Protein AF-A0A250WS95-F1 (afdb_monomer_lite)

pLDDT: mean 76.08, std 15.97, range [24.97, 94.19]

Foldseek 3Di:
DCCCLCCPFQVFDADADEDPAAPLVVLLCQQVVNVAFWEFDDFDDAPPPDPQDPDDQDDDDPCNVVDDDDSVVSSNNNPQKHWFFFLDKFFKWKKFFQPPPPPPPPLVVLCVDPVNVVLVVVLLVVLLVQLVVLLVVQLVCQPPDPVPPDNQQGQHVPPVRNSVVSSVQLVCLLQVLDGDPRYDRDDPVSVVSSVVSSVVSVVSVVVSVVSSVVSVVVCSRVVRDDAALLSQQAFEEEEEPDPGVVVCCVVPPPRHHNYDYDPDLVVVLVCSVVVVGRIYMDTVLVVVLCVVVVNQVRMDIHPRHGMGGTIMMRGRPDVCRVVSNVSSVCVSCVVPDDDDRDHDDDHGYYYYHPVVPSD

InterPro domains:
  IPR015683 Ionotropic glutamate receptor [PTHR18966] (81-329)

Secondary structure (DSSP, 8-state):
-HIIIIIIIS-----EE---S-HHHHHHHHHHTSS-SEEE-S------SSSS-SSS-PPPPTTGGGS---GGGGGGG-TTEEEPPPSEEEEEEEEEE---S-----HHHHHT-HHHHHHHHHHHHHHHHHHHHHHHHHTTTTTT-TT--STTTSPPSSHHHHHHHHHHHHHHHHHHSS--TTS---SHHHHHHHHHHHHHHHHHHHHHHHHHHHHHHHHHHHTT---STTTTTTSEEEEETTHHHHHHHHHSTT---EEEEESSGGGHHHHHHTTSSSEEEEEHHHHHHHHHTT--TTEEEPPPSEEEEE-EEEETT-TTHHHHHHHHHHHHHHTTS---PPP------EEE-GGGTT-

Structure (mmCIF, N/CA/C/O backbone):
data_AF-A0A250WS95-F1
#
_entry.id   AF-A0A250WS95-F1
#
loop_
_atom_site.group_PDB
_atom_site.id
_atom_site.type_symbol
_atom_site.label_atom_id
_atom_site.label_alt_id
_atom_site.label_comp_id
_atom_site.label_asym_id
_atom_site.label_entity_id
_atom_site.label_seq_id
_atom_site.pdbx_PDB_ins_code
_atom_site.Cartn_x
_atom_site.Cartn_y
_atom_site.Cartn_z
_atom_site.occupancy
_atom_site.B_iso_or_equiv
_atom_site.auth_seq_id
_atom_site.auth_comp_id
_atom_site.auth_asym_id
_atom_site.auth_atom_id
_atom_site.pdbx_PDB_model_num
ATOM 1 N N . MET A 1 1 ? 20.553 11.700 -10.823 1.00 62.59 1 MET A N 1
ATOM 2 C CA . MET A 1 1 ? 21.505 10.588 -10.565 1.00 62.59 1 MET A CA 1
ATOM 3 C C . MET A 1 1 ? 22.742 10.571 -11.478 1.00 62.59 1 MET A C 1
ATOM 5 O O . MET A 1 1 ? 23.852 10.533 -10.966 1.00 62.59 1 MET A O 1
ATOM 9 N N . ILE A 1 2 ? 22.605 10.572 -12.807 1.00 63.50 2 ILE A N 1
ATOM 10 C CA . ILE A 1 2 ? 23.731 10.355 -13.751 1.00 63.50 2 ILE A CA 1
ATOM 11 C C . ILE A 1 2 ? 24.879 11.351 -13.572 1.00 63.50 2 ILE A C 1
ATOM 13 O O . ILE A 1 2 ? 26.047 10.974 -13.610 1.00 63.50 2 ILE A O 1
ATOM 17 N N . SER A 1 3 ? 24.550 12.610 -13.289 1.00 65.81 3 SER A N 1
ATOM 18 C CA . SER A 1 3 ? 25.538 13.643 -12.980 1.00 65.81 3 SER A CA 1
ATOM 19 C C . SER A 1 3 ? 26.359 13.349 -11.722 1.00 65.81 3 SER A C 1
ATOM 21 O O . SER A 1 3 ? 27.534 13.707 -11.664 1.00 65.81 3 SER A O 1
ATOM 23 N N . VAL A 1 4 ? 25.769 12.673 -10.737 1.00 67.56 4 VAL A N 1
ATOM 24 C CA . VAL A 1 4 ? 26.437 12.251 -9.501 1.00 67.56 4 VAL A CA 1
ATOM 25 C C . VAL A 1 4 ? 27.317 11.037 -9.783 1.00 67.56 4 VAL A C 1
ATOM 27 O O . VAL A 1 4 ? 28.517 11.082 -9.522 1.00 67.56 4 VAL A O 1
ATOM 30 N N . LEU A 1 5 ? 26.761 9.988 -10.395 1.00 68.94 5 LEU A N 1
ATOM 31 C CA . LEU A 1 5 ? 27.490 8.746 -10.656 1.00 68.94 5 LEU A CA 1
ATOM 32 C C . LEU A 1 5 ? 28.691 8.973 -11.591 1.00 68.94 5 LEU A C 1
ATOM 34 O O . LEU A 1 5 ? 29.834 8.714 -11.220 1.00 68.94 5 LEU A O 1
ATOM 38 N N . PHE A 1 6 ? 28.455 9.532 -12.779 1.00 70.69 6 PHE A N 1
ATOM 39 C CA . PHE A 1 6 ? 29.508 9.720 -13.777 1.00 70.69 6 PHE A CA 1
ATOM 40 C C . PHE A 1 6 ? 30.357 10.960 -13.502 1.00 70.69 6 PHE A C 1
ATOM 42 O O . PHE A 1 6 ? 31.570 10.931 -13.691 1.00 70.69 6 PHE A O 1
ATOM 49 N N . GLY A 1 7 ? 29.753 12.045 -13.010 1.00 70.38 7 GLY A N 1
ATOM 50 C CA . GLY A 1 7 ? 30.462 13.305 -12.782 1.00 70.38 7 GLY A CA 1
ATOM 51 C C . GLY A 1 7 ? 31.206 13.386 -11.449 1.00 70.38 7 GLY A C 1
ATOM 52 O O . GLY A 1 7 ? 32.323 13.901 -11.414 1.00 70.38 7 GLY A O 1
ATOM 53 N N . GLN A 1 8 ? 30.619 12.900 -10.351 1.00 70.12 8 GLN A N 1
ATOM 54 C CA . GLN A 1 8 ? 31.183 13.073 -9.005 1.00 70.12 8 GLN A CA 1
ATOM 55 C C . GLN A 1 8 ? 31.946 11.838 -8.518 1.00 70.12 8 GLN A C 1
ATOM 57 O O . GLN A 1 8 ? 33.048 11.995 -7.986 1.00 70.12 8 GLN A O 1
ATOM 62 N N . ILE A 1 9 ? 31.390 10.637 -8.719 1.00 70.19 9 ILE A N 1
ATOM 63 C CA . ILE A 1 9 ? 31.978 9.377 -8.235 1.00 70.19 9 ILE A CA 1
ATOM 64 C C . ILE A 1 9 ? 33.054 8.893 -9.206 1.00 70.19 9 ILE A C 1
ATOM 66 O O . ILE A 1 9 ? 34.233 8.857 -8.857 1.00 70.19 9 ILE A O 1
ATOM 70 N N . LEU A 1 10 ? 32.664 8.600 -10.446 1.00 73.12 10 LEU A N 1
ATOM 71 C CA . LEU A 1 10 ? 33.574 8.082 -11.469 1.00 73.12 10 LEU A CA 1
ATOM 72 C C . LEU A 1 10 ? 34.468 9.184 -12.063 1.00 73.12 10 LEU A C 1
ATOM 74 O O . LEU A 1 10 ? 35.604 8.927 -12.456 1.00 73.12 10 LEU A O 1
ATOM 78 N N . LYS A 1 11 ? 33.990 10.438 -12.089 1.00 77.44 11 LYS A N 1
ATOM 79 C CA . LYS A 1 11 ? 34.658 11.589 -12.738 1.00 77.44 11 LYS A CA 1
ATOM 80 C C . LYS A 1 11 ? 35.004 11.320 -14.205 1.00 77.44 11 LYS A C 1
ATOM 82 O O . LYS A 1 11 ? 36.023 11.785 -14.722 1.00 77.44 11 LYS A O 1
ATOM 87 N N . TRP A 1 12 ? 34.157 10.551 -14.870 1.00 77.75 12 TRP A N 1
ATOM 88 C CA . TRP A 1 12 ? 34.274 10.232 -16.280 1.00 77.75 12 TRP A CA 1
ATOM 89 C C . TRP A 1 12 ? 33.630 11.363 -17.076 1.00 77.75 12 TRP A C 1
ATOM 91 O O . TRP A 1 12 ? 32.512 11.763 -16.759 1.00 77.75 12 TRP A O 1
ATOM 101 N N . PRO A 1 13 ? 34.292 11.938 -18.089 1.00 75.69 13 PRO A N 1
ATOM 102 C CA . PRO A 1 13 ? 33.607 12.852 -18.993 1.00 75.69 13 PRO A CA 1
ATOM 103 C C . PRO A 1 13 ? 32.569 12.059 -19.798 1.00 75.69 13 PRO A C 1
ATOM 105 O O . PRO A 1 13 ? 32.908 11.093 -20.483 1.00 75.69 13 PRO A O 1
ATOM 108 N N . TYR A 1 14 ? 31.313 12.486 -19.700 1.00 75.12 14 TYR A N 1
ATOM 109 C CA . TYR A 1 14 ? 30.165 11.859 -20.344 1.00 75.12 14 TYR A CA 1
ATOM 110 C C . TYR A 1 14 ? 29.418 12.881 -21.201 1.00 75.12 14 TYR A C 1
ATOM 112 O O . TYR A 1 14 ? 29.449 14.081 -20.931 1.00 75.12 14 TYR A O 1
ATOM 120 N N . ASN A 1 15 ? 28.744 12.400 -22.243 1.00 76.88 15 ASN A N 1
ATOM 121 C CA . ASN A 1 15 ? 27.816 13.197 -23.034 1.00 76.88 15 ASN A CA 1
ATOM 122 C C . ASN A 1 15 ? 26.457 12.510 -23.025 1.00 76.88 15 ASN A C 1
ATOM 124 O O . ASN A 1 15 ? 26.409 11.316 -23.310 1.00 76.88 15 ASN A O 1
ATOM 128 N N . VAL A 1 16 ? 25.408 13.273 -22.719 1.00 71.75 16 VAL A N 1
ATOM 129 C CA . VAL A 1 16 ? 24.021 12.808 -22.701 1.00 71.75 16 VAL A CA 1
ATOM 130 C C . VAL A 1 16 ? 23.402 13.044 -24.062 1.00 71.75 16 VAL A C 1
ATOM 132 O O . VAL A 1 16 ? 23.324 14.182 -24.521 1.00 71.75 16 VAL A O 1
ATOM 135 N N . THR A 1 17 ? 22.930 11.971 -24.687 1.00 69.38 17 THR A N 1
ATOM 136 C CA . THR A 1 17 ? 22.055 12.082 -25.855 1.00 69.38 17 THR A CA 1
ATOM 137 C C . THR A 1 17 ? 20.675 11.546 -25.509 1.00 69.38 17 THR A C 1
ATOM 139 O O . THR A 1 17 ? 20.532 10.710 -24.618 1.00 69.38 17 THR A O 1
ATOM 142 N N . TRP A 1 18 ? 19.668 12.102 -26.174 1.00 67.88 18 TRP A N 1
ATOM 143 C CA . TRP A 1 18 ? 18.276 11.692 -26.062 1.00 67.88 18 TRP A CA 1
ATOM 144 C C . TRP A 1 18 ? 17.907 11.059 -27.392 1.00 67.88 18 TRP A C 1
ATOM 146 O O . TRP A 1 18 ? 18.075 11.699 -28.433 1.00 67.88 18 TRP A O 1
ATOM 156 N N . LEU A 1 19 ? 17.461 9.810 -27.360 1.00 67.00 19 LEU A N 1
ATOM 157 C CA . LEU A 1 19 ? 17.004 9.100 -28.546 1.00 67.00 19 LEU A CA 1
ATOM 158 C C . LEU A 1 19 ? 15.498 8.892 -28.422 1.00 67.00 19 LEU A C 1
ATOM 160 O O . LEU A 1 19 ? 15.040 8.293 -27.457 1.00 67.00 19 LEU A O 1
ATOM 164 N N . ASP A 1 20 ? 14.749 9.385 -29.405 1.00 65.94 20 ASP A N 1
ATOM 165 C CA . ASP A 1 20 ? 13.311 9.136 -29.532 1.00 65.94 20 ASP A CA 1
ATOM 166 C C . ASP A 1 20 ? 13.105 7.847 -30.354 1.00 65.94 20 ASP A C 1
ATOM 168 O O . ASP A 1 20 ? 12.578 7.878 -31.465 1.00 65.94 20 ASP A O 1
ATOM 172 N N . VAL A 1 21 ? 13.604 6.719 -29.841 1.00 69.56 21 VAL A N 1
ATOM 173 C CA . VAL A 1 21 ? 13.478 5.386 -30.460 1.00 69.56 21 VAL A CA 1
ATOM 174 C C . VAL A 1 21 ? 12.752 4.429 -29.516 1.00 69.56 21 VAL A C 1
ATOM 176 O O . VAL A 1 21 ? 12.611 4.709 -28.324 1.00 69.56 21 VAL A O 1
ATOM 179 N N . GLY A 1 22 ? 12.263 3.310 -30.049 1.00 66.19 22 GLY A N 1
ATOM 180 C CA . GLY A 1 22 ? 11.619 2.282 -29.237 1.00 66.19 22 GLY A CA 1
ATOM 181 C C . GLY A 1 22 ? 12.584 1.644 -28.228 1.00 66.19 22 GLY A C 1
ATOM 182 O O . GLY A 1 22 ? 13.805 1.715 -28.377 1.00 66.19 22 GLY A O 1
ATOM 183 N N . LEU A 1 23 ? 12.043 1.020 -27.180 1.00 72.44 23 LEU A N 1
ATOM 184 C CA . LEU A 1 23 ? 12.850 0.455 -26.101 1.00 72.44 23 LEU A CA 1
ATOM 185 C C . LEU A 1 23 ? 13.786 -0.663 -26.579 1.00 72.44 23 LEU A C 1
ATOM 187 O O . LEU A 1 23 ? 14.954 -0.734 -26.191 1.00 72.44 23 LEU A O 1
ATOM 191 N N . ASN A 1 24 ? 13.250 -1.577 -27.376 1.00 76.19 24 ASN A N 1
ATOM 192 C CA . ASN A 1 24 ? 13.983 -2.736 -27.853 1.00 76.19 24 ASN A CA 1
ATOM 193 C C . ASN A 1 24 ? 14.987 -2.319 -28.941 1.00 76.19 24 ASN A C 1
ATOM 195 O O . ASN A 1 24 ? 16.106 -2.832 -28.983 1.00 76.19 24 ASN A O 1
ATOM 199 N N . GLU A 1 25 ? 14.635 -1.339 -29.775 1.00 77.06 25 GLU A N 1
ATOM 200 C CA . GLU A 1 25 ? 15.573 -0.705 -30.708 1.00 77.06 25 GLU A CA 1
ATOM 201 C C . GLU A 1 25 ? 16.752 -0.067 -29.960 1.00 77.06 25 GLU A C 1
ATOM 203 O O . GLU A 1 25 ? 17.918 -0.331 -30.268 1.00 77.06 25 GLU A O 1
ATOM 208 N N . TRP A 1 26 ? 16.458 0.708 -28.916 1.00 79.38 26 TRP A N 1
ATOM 209 C CA . TRP A 1 26 ? 17.462 1.341 -28.067 1.00 79.38 26 TRP A CA 1
ATOM 210 C C . TRP A 1 26 ? 18.386 0.323 -27.392 1.00 79.38 26 TRP A C 1
ATOM 212 O O . TRP A 1 26 ? 19.610 0.477 -27.420 1.00 79.38 26 TRP A O 1
ATOM 2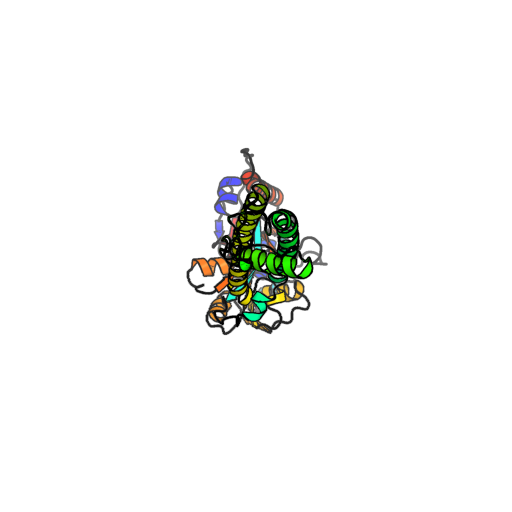22 N N . GLY A 1 27 ? 17.822 -0.752 -26.836 1.00 78.00 27 GLY A N 1
ATOM 223 C CA . GLY A 1 27 ? 18.607 -1.811 -26.208 1.00 78.00 27 GLY A CA 1
ATOM 224 C C . GLY A 1 27 ? 19.559 -2.501 -27.188 1.00 78.00 27 GLY A C 1
ATOM 225 O O . GLY A 1 27 ? 20.723 -2.750 -26.859 1.00 78.00 27 GLY A O 1
ATOM 226 N N . TYR A 1 28 ? 19.121 -2.730 -28.430 1.00 80.69 28 TYR A N 1
ATOM 227 C CA . TYR A 1 28 ? 19.990 -3.265 -29.480 1.00 80.69 28 TYR A CA 1
ATOM 228 C C . TYR A 1 28 ? 21.133 -2.299 -29.835 1.00 80.69 28 TYR A C 1
ATOM 230 O O . TYR A 1 28 ? 22.281 -2.724 -30.005 1.00 80.69 28 TYR A O 1
ATOM 238 N N . MET A 1 29 ? 20.852 -0.995 -29.915 1.00 80.69 29 MET A N 1
ATOM 239 C CA . MET A 1 29 ? 21.880 0.017 -30.173 1.00 80.69 29 MET A CA 1
ATOM 240 C C . MET A 1 29 ? 22.958 0.025 -29.085 1.00 80.69 29 MET A C 1
ATOM 242 O O . MET A 1 29 ? 24.145 0.028 -29.421 1.00 80.69 29 MET A O 1
ATOM 246 N N . ILE A 1 30 ? 22.566 -0.060 -27.808 1.00 80.44 30 ILE A N 1
ATOM 247 C CA . ILE A 1 30 ? 23.499 -0.163 -26.673 1.00 80.44 30 ILE A CA 1
ATOM 248 C C . ILE A 1 30 ? 24.349 -1.419 -26.801 1.00 80.44 30 ILE A C 1
ATOM 250 O O . ILE A 1 30 ? 25.572 -1.331 -26.748 1.00 80.44 30 ILE A O 1
ATOM 254 N N . ARG A 1 31 ? 23.731 -2.578 -27.057 1.00 82.88 31 A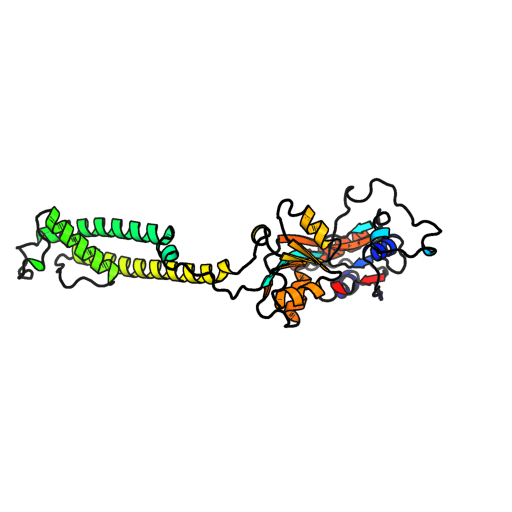RG A N 1
ATOM 255 C CA . ARG A 1 31 ? 24.447 -3.848 -27.251 1.00 82.88 31 ARG A CA 1
ATOM 256 C C . ARG A 1 31 ? 25.560 -3.733 -28.297 1.00 82.88 31 ARG A C 1
ATOM 258 O O . ARG A 1 31 ? 26.639 -4.293 -28.106 1.00 82.88 31 ARG A O 1
ATOM 265 N N . LYS A 1 32 ? 25.303 -3.049 -29.417 1.00 82.00 32 LYS A N 1
ATOM 266 C CA . LYS A 1 32 ? 26.275 -2.878 -30.513 1.00 82.00 32 LYS A CA 1
ATOM 267 C C . LYS A 1 32 ? 27.213 -1.679 -30.320 1.00 82.00 32 LYS A C 1
ATOM 269 O O . LYS A 1 32 ? 28.090 -1.487 -31.160 1.00 82.00 32 LYS A O 1
ATOM 274 N N . GLY A 1 33 ? 27.051 -0.890 -29.255 1.00 75.31 33 GLY A N 1
ATOM 275 C CA . GLY A 1 33 ? 27.809 0.345 -29.031 1.00 75.31 33 GLY A CA 1
ATOM 276 C C . GLY A 1 33 ? 27.524 1.423 -30.083 1.00 75.31 33 GLY A C 1
ATOM 277 O O . GLY A 1 33 ? 28.383 2.249 -30.393 1.00 75.31 33 GLY A O 1
ATOM 278 N N . ILE A 1 34 ? 26.342 1.387 -30.705 1.00 76.38 34 ILE A N 1
ATOM 279 C CA . ILE A 1 34 ? 25.936 2.350 -31.728 1.00 76.38 34 ILE A CA 1
ATOM 280 C C . ILE A 1 34 ? 25.363 3.565 -31.002 1.00 76.38 34 ILE A C 1
ATOM 282 O O . ILE A 1 34 ? 24.326 3.474 -30.355 1.00 76.38 34 ILE A O 1
ATOM 286 N N . ASN A 1 35 ? 26.034 4.712 -31.120 1.00 69.62 35 ASN A N 1
ATOM 287 C CA . ASN A 1 35 ? 25.699 5.995 -30.480 1.00 69.62 35 ASN A CA 1
ATOM 288 C C . ASN A 1 35 ? 25.787 6.033 -28.937 1.00 69.62 35 ASN A C 1
ATOM 290 O O . ASN A 1 35 ? 26.016 7.116 -28.391 1.00 69.62 35 ASN A O 1
ATOM 294 N N . CYS A 1 36 ? 25.639 4.904 -28.237 1.00 72.31 36 CYS A N 1
ATOM 295 C CA . CYS A 1 36 ? 25.539 4.826 -26.776 1.00 72.31 36 CYS A CA 1
ATOM 296 C C . CYS A 1 36 ? 26.384 3.674 -26.213 1.00 72.31 36 CYS A C 1
ATOM 298 O O . CYS A 1 36 ? 26.281 2.558 -26.717 1.00 72.31 36 CYS A O 1
ATOM 300 N N . ASP A 1 37 ? 27.152 3.925 -25.144 1.00 72.88 37 ASP A N 1
ATOM 301 C CA . ASP A 1 37 ? 27.881 2.867 -24.421 1.00 72.88 37 ASP A CA 1
ATOM 302 C C . ASP A 1 37 ? 27.040 2.281 -23.270 1.00 72.88 37 ASP A C 1
ATOM 304 O O . ASP A 1 37 ? 27.107 1.088 -22.990 1.00 72.88 37 ASP A O 1
ATOM 308 N N . VAL A 1 38 ? 26.236 3.127 -22.611 1.00 76.88 38 VAL A N 1
ATOM 309 C CA . VAL A 1 38 ? 25.370 2.770 -21.475 1.00 76.88 38 VAL A CA 1
ATOM 310 C C . VAL A 1 38 ? 24.008 3.435 -21.633 1.00 76.88 38 VAL A C 1
ATOM 312 O O . VAL A 1 38 ? 23.930 4.627 -21.959 1.00 76.88 38 VAL A O 1
ATOM 315 N N . GLY A 1 39 ? 22.952 2.675 -21.353 1.00 73.81 39 GLY A N 1
ATOM 316 C CA . GLY A 1 39 ? 21.580 3.159 -21.288 1.00 73.81 39 GLY A CA 1
ATOM 317 C C . GLY A 1 39 ? 21.064 3.282 -19.863 1.00 73.81 39 GLY A C 1
ATOM 318 O O . GLY A 1 39 ? 21.240 2.373 -19.057 1.00 73.81 39 GLY A O 1
ATOM 319 N N . VAL A 1 40 ? 20.388 4.385 -19.543 1.00 69.75 40 VAL A N 1
ATOM 320 C CA . VAL A 1 40 ? 19.689 4.544 -18.257 1.00 69.75 40 VAL A CA 1
ATOM 321 C C . VAL A 1 40 ? 18.185 4.507 -18.464 1.00 69.75 40 VAL A C 1
ATOM 323 O O . VAL A 1 40 ? 17.655 5.297 -19.244 1.00 69.75 40 VAL A O 1
ATOM 326 N N . GLN A 1 41 ? 17.515 3.608 -17.741 1.00 66.50 41 GLN A N 1
ATOM 327 C CA . GLN A 1 41 ? 16.093 3.338 -17.909 1.00 66.50 41 GLN A CA 1
ATOM 328 C C . GLN A 1 41 ? 15.353 3.239 -16.571 1.00 66.50 41 GLN A C 1
ATOM 330 O O . GLN A 1 41 ? 15.918 2.873 -15.542 1.00 66.50 41 GLN A O 1
ATOM 335 N N . SER A 1 42 ? 14.059 3.553 -16.613 1.00 56.81 42 SER A N 1
ATOM 336 C CA . SER A 1 42 ? 13.128 3.526 -15.486 1.00 56.81 42 SER A CA 1
ATOM 337 C C . SER A 1 42 ? 12.507 2.154 -15.173 1.00 56.81 42 SER A C 1
ATOM 339 O O . SER A 1 42 ? 11.651 2.049 -14.306 1.00 56.81 42 SER A O 1
ATOM 341 N N . PHE A 1 43 ? 12.879 1.081 -15.866 1.00 58.50 43 PHE A N 1
ATOM 342 C CA . PHE A 1 43 ? 12.348 -0.248 -15.571 1.00 58.50 43 PHE A CA 1
ATOM 343 C C . PHE A 1 43 ? 13.335 -1.324 -16.002 1.00 58.50 43 PHE A C 1
ATOM 345 O O . PHE A 1 43 ? 13.862 -1.301 -17.110 1.00 58.50 43 PHE A O 1
ATOM 352 N N . PHE A 1 44 ? 13.597 -2.259 -15.094 1.00 58.16 44 PHE A N 1
ATOM 353 C CA . PHE A 1 44 ? 14.509 -3.374 -15.299 1.00 58.16 44 PHE A CA 1
ATOM 354 C C . PHE A 1 44 ? 13.722 -4.662 -15.507 1.00 58.16 44 PHE A C 1
ATOM 356 O O . PHE A 1 44 ? 12.836 -4.997 -14.715 1.00 58.16 44 PHE A O 1
ATOM 363 N N . ILE A 1 45 ? 14.096 -5.405 -16.539 1.00 52.06 45 ILE A N 1
ATOM 364 C CA . ILE A 1 45 ? 13.909 -6.849 -16.593 1.00 52.06 45 ILE A CA 1
ATOM 365 C C . ILE A 1 45 ? 15.321 -7.397 -16.528 1.00 52.06 45 ILE A C 1
ATOM 367 O O . ILE A 1 45 ? 16.108 -7.098 -17.424 1.00 52.06 45 ILE A O 1
ATOM 371 N N . SER A 1 46 ? 15.650 -8.165 -15.490 1.00 43.19 46 SER A N 1
ATOM 372 C CA . SER A 1 46 ? 16.886 -8.937 -15.531 1.00 43.19 46 SER A CA 1
ATOM 373 C C . SER A 1 46 ? 16.740 -10.013 -16.596 1.00 43.19 46 SER A C 1
ATOM 375 O O . SER A 1 46 ? 15.870 -10.867 -16.444 1.00 43.19 46 SER A O 1
ATOM 377 N N . PRO A 1 47 ? 17.570 -10.045 -17.647 1.00 47.47 47 PRO A N 1
ATOM 378 C CA . PRO A 1 47 ? 17.724 -11.222 -18.482 1.00 47.47 47 PRO A CA 1
ATOM 379 C C . PRO A 1 47 ? 18.828 -12.129 -17.923 1.00 47.47 47 PRO A C 1
ATOM 381 O O . PRO A 1 47 ? 19.351 -12.976 -18.652 1.00 47.47 47 PRO A O 1
ATOM 384 N N . SER A 1 48 ? 19.252 -11.929 -16.667 1.00 38.31 48 SER A N 1
ATOM 385 C CA . SER A 1 48 ? 20.254 -12.784 -16.044 1.00 38.31 48 SER A CA 1
ATOM 386 C C . SER A 1 48 ? 19.653 -14.174 -15.846 1.00 38.31 48 SER A C 1
ATOM 388 O O . SER A 1 48 ? 18.731 -14.340 -15.053 1.00 38.31 48 SER A O 1
ATOM 390 N N . ASP A 1 49 ? 20.217 -15.139 -16.569 1.00 40.84 49 ASP A N 1
ATOM 391 C CA . ASP A 1 49 ? 19.878 -16.564 -16.589 1.00 40.84 49 ASP A CA 1
ATOM 392 C C . ASP A 1 49 ? 18.626 -16.964 -17.385 1.00 40.84 49 ASP A C 1
ATOM 394 O O . ASP A 1 49 ? 17.640 -17.455 -16.852 1.00 40.84 49 ASP A O 1
ATOM 398 N N . SER A 1 50 ? 18.757 -16.928 -18.717 1.00 42.44 50 SER A N 1
ATOM 399 C CA . SER A 1 50 ? 18.016 -17.774 -19.680 1.00 42.44 50 SER A CA 1
ATOM 400 C C . SER A 1 50 ? 16.567 -17.424 -20.059 1.00 42.44 50 SER A C 1
ATOM 402 O O . SER A 1 50 ? 16.009 -18.115 -20.908 1.00 42.44 50 SER A O 1
ATOM 404 N N . ASP A 1 51 ? 15.990 -16.315 -19.587 1.00 47.31 51 ASP A N 1
ATOM 405 C CA . ASP A 1 51 ? 14.577 -16.000 -19.890 1.00 47.31 51 ASP A CA 1
ATOM 406 C C . ASP A 1 51 ? 14.298 -15.416 -21.292 1.00 47.31 51 ASP A C 1
ATOM 408 O O . ASP A 1 51 ? 13.183 -15.546 -21.794 1.00 47.31 51 ASP A O 1
ATOM 412 N N . LEU A 1 52 ? 15.284 -14.811 -21.972 1.00 52.31 52 LEU A N 1
ATOM 413 C CA . LEU A 1 52 ? 15.075 -14.243 -23.322 1.00 52.31 52 LEU A CA 1
ATOM 414 C C . LEU A 1 52 ? 15.838 -14.958 -24.443 1.00 52.31 52 LEU A C 1
ATOM 416 O O . LEU A 1 52 ? 15.416 -14.908 -25.597 1.00 52.31 52 LEU A O 1
ATOM 420 N N . CYS A 1 53 ? 16.958 -15.621 -24.145 1.00 59.75 53 CYS A N 1
ATOM 421 C CA . CYS A 1 53 ? 17.895 -16.036 -25.187 1.00 59.75 53 CYS A CA 1
ATOM 422 C C . CYS A 1 53 ? 18.549 -17.389 -24.904 1.00 59.75 53 CYS A C 1
ATOM 424 O O . CYS A 1 53 ? 19.527 -17.479 -24.166 1.00 59.75 53 CYS A O 1
ATOM 426 N N . ASN A 1 54 ? 18.062 -18.425 -25.591 1.00 57.69 54 ASN A N 1
ATOM 427 C CA . ASN A 1 54 ? 18.690 -19.752 -25.661 1.00 57.69 54 ASN A CA 1
ATOM 428 C C . ASN A 1 54 ? 19.760 -19.861 -26.774 1.00 57.69 54 ASN A C 1
ATOM 430 O O . ASN A 1 54 ? 20.268 -20.949 -27.038 1.00 57.69 54 ASN A O 1
ATOM 434 N N . VAL A 1 55 ? 20.091 -18.755 -27.458 1.00 61.94 55 VAL A N 1
ATOM 435 C CA . VAL A 1 55 ? 20.957 -18.723 -28.652 1.00 61.94 55 VAL A CA 1
ATOM 436 C C . VAL A 1 55 ? 22.117 -17.733 -28.465 1.00 61.94 55 VAL A C 1
ATOM 438 O O . VAL A 1 55 ? 21.983 -16.725 -27.772 1.00 61.94 55 VAL A O 1
ATOM 441 N N . LEU A 1 56 ? 23.264 -18.022 -29.097 1.00 70.75 56 LEU A N 1
ATOM 442 C CA . LEU A 1 56 ? 24.406 -17.104 -29.225 1.00 70.75 56 LEU A CA 1
ATOM 443 C C . LEU A 1 56 ? 23.971 -15.785 -29.890 1.00 70.75 56 LEU A C 1
ATOM 445 O O . LEU A 1 56 ? 23.243 -15.814 -30.876 1.00 70.75 56 LEU A O 1
ATOM 449 N N . CYS A 1 57 ? 24.434 -14.656 -29.342 1.00 74.81 57 CYS A N 1
ATOM 450 C CA . CYS A 1 57 ? 24.014 -13.282 -29.648 1.00 74.81 57 CYS A CA 1
ATOM 451 C C . CYS A 1 57 ? 23.725 -13.035 -31.155 1.00 74.81 57 CYS A C 1
ATOM 453 O O . CYS A 1 57 ? 24.673 -12.834 -31.917 1.00 74.81 57 CYS A O 1
ATOM 455 N N . PRO A 1 58 ? 22.455 -13.018 -31.613 1.00 79.56 58 PRO A N 1
ATOM 456 C CA . PRO A 1 58 ? 22.133 -12.885 -33.033 1.00 79.56 58 PRO A CA 1
ATOM 457 C C . PRO A 1 58 ? 22.312 -11.437 -33.495 1.00 79.56 58 PRO A C 1
ATOM 459 O O . PRO A 1 58 ? 22.037 -10.509 -32.737 1.00 79.56 58 PRO A O 1
ATOM 462 N N . ASP A 1 59 ? 22.787 -11.229 -34.718 1.00 82.44 59 ASP A N 1
ATOM 463 C CA . ASP A 1 59 ? 22.918 -9.901 -35.329 1.00 82.44 59 ASP A CA 1
ATOM 464 C C . ASP A 1 59 ? 21.748 -9.624 -36.282 1.00 82.44 59 ASP A C 1
ATOM 466 O O . ASP A 1 59 ? 21.140 -10.561 -36.803 1.00 82.44 59 ASP A O 1
ATOM 470 N N . LEU A 1 60 ? 21.440 -8.342 -36.515 1.00 83.75 60 LEU A N 1
ATOM 471 C CA . LEU A 1 60 ? 20.410 -7.958 -37.484 1.00 83.75 60 LEU A CA 1
ATOM 472 C C . LEU A 1 60 ? 20.781 -8.435 -38.906 1.00 83.75 60 LEU A C 1
ATOM 474 O O . LEU A 1 60 ? 21.950 -8.327 -39.295 1.00 83.75 60 LEU A O 1
ATOM 478 N N . PRO A 1 61 ? 19.805 -8.916 -39.701 1.00 84.19 61 PRO A N 1
ATOM 479 C CA . PRO A 1 61 ? 19.992 -9.232 -41.116 1.00 84.19 61 PRO A CA 1
ATOM 480 C C . PRO A 1 61 ? 20.576 -8.054 -41.912 1.00 84.19 61 PRO A C 1
ATOM 482 O O . PRO A 1 61 ? 20.288 -6.891 -41.633 1.00 84.19 61 PRO A O 1
ATOM 485 N N . SER A 1 62 ? 21.379 -8.330 -42.945 1.00 81.44 62 SER A N 1
ATOM 486 C CA . SER A 1 62 ? 22.016 -7.277 -43.758 1.00 81.44 62 SER A CA 1
ATOM 487 C C . SER A 1 62 ? 21.027 -6.418 -44.559 1.00 81.44 62 SER A C 1
ATOM 489 O O . SER A 1 62 ? 21.376 -5.329 -45.007 1.00 81.44 62 SER A O 1
ATOM 491 N N . ASP A 1 63 ? 19.805 -6.906 -44.746 1.00 82.00 63 ASP A N 1
ATOM 492 C CA . ASP A 1 63 ? 18.672 -6.260 -45.407 1.00 82.00 63 ASP A CA 1
ATOM 493 C C . ASP A 1 63 ? 17.667 -5.631 -44.426 1.00 82.00 63 ASP A C 1
ATOM 495 O O . ASP A 1 63 ? 16.646 -5.112 -44.863 1.00 82.00 63 ASP A O 1
ATOM 499 N N . TRP A 1 64 ? 17.959 -5.610 -43.120 1.00 81.31 64 TRP A N 1
ATOM 500 C CA . TRP A 1 64 ? 17.064 -5.062 -42.091 1.00 81.31 64 TRP A CA 1
ATOM 501 C C . TRP A 1 64 ? 16.586 -3.641 -42.416 1.00 81.31 64 TRP A C 1
ATOM 503 O O . TRP A 1 64 ? 15.396 -3.356 -42.461 1.00 81.31 64 TRP A O 1
ATOM 513 N N . ASN A 1 65 ? 17.510 -2.753 -42.785 1.00 79.06 65 ASN A N 1
ATOM 514 C CA . ASN A 1 65 ? 17.177 -1.362 -43.111 1.00 79.06 65 ASN A CA 1
ATOM 515 C C . ASN A 1 65 ? 16.414 -1.192 -44.441 1.00 79.06 65 ASN A C 1
ATOM 517 O O . ASN A 1 65 ? 16.058 -0.068 -44.794 1.00 79.06 65 ASN A O 1
ATOM 521 N N . ALA A 1 66 ? 16.191 -2.266 -45.208 1.00 80.56 66 ALA A N 1
ATOM 522 C CA . ALA A 1 66 ? 15.372 -2.228 -46.418 1.00 80.56 66 ALA A CA 1
ATOM 523 C C . ALA A 1 66 ? 13.866 -2.322 -46.112 1.00 80.56 66 ALA A C 1
ATOM 525 O O . ALA A 1 66 ? 13.054 -2.008 -46.984 1.00 80.56 66 ALA A O 1
ATOM 526 N N . SER A 1 67 ? 13.494 -2.723 -44.891 1.00 78.69 67 SER A N 1
ATOM 527 C CA . SER A 1 67 ? 12.109 -2.879 -44.440 1.00 78.69 67 SER A CA 1
ATOM 528 C C . SER A 1 67 ? 11.801 -1.933 -43.276 1.00 78.69 67 SER A C 1
ATOM 530 O O . SER A 1 67 ? 12.681 -1.566 -42.502 1.00 78.69 67 SER A O 1
ATOM 532 N N . ALA A 1 68 ? 10.540 -1.512 -43.147 1.00 78.75 68 ALA A N 1
ATOM 533 C CA . ALA A 1 68 ? 10.098 -0.773 -41.967 1.00 78.75 68 ALA A CA 1
ATOM 534 C C . ALA A 1 68 ? 9.893 -1.755 -40.805 1.00 78.75 68 ALA A C 1
ATOM 536 O O . ALA A 1 68 ? 9.130 -2.710 -40.948 1.00 78.75 68 ALA A O 1
ATOM 537 N N . HIS A 1 69 ? 10.551 -1.496 -39.677 1.00 79.94 69 HIS A N 1
ATOM 538 C CA . HIS A 1 69 ? 10.480 -2.318 -38.471 1.00 79.94 69 HIS A CA 1
ATOM 539 C C . HIS A 1 69 ? 9.795 -1.564 -37.333 1.00 79.94 69 HIS A C 1
ATOM 541 O O . HIS A 1 69 ? 9.930 -0.345 -37.211 1.00 79.94 69 HIS A O 1
ATOM 547 N N . VAL A 1 70 ? 9.056 -2.296 -36.504 1.00 79.31 70 VAL A N 1
ATOM 548 C CA . VAL A 1 70 ? 8.471 -1.796 -35.253 1.00 79.31 70 VAL A CA 1
ATOM 549 C C . VAL A 1 70 ? 9.326 -2.241 -34.071 1.00 79.31 70 VAL A C 1
ATOM 551 O O . VAL A 1 70 ? 10.059 -3.218 -34.162 1.00 79.31 70 VAL A O 1
ATOM 554 N N . ASP A 1 71 ? 9.222 -1.547 -32.937 1.00 71.62 71 ASP A N 1
ATOM 555 C CA . ASP A 1 71 ? 10.077 -1.802 -31.769 1.00 71.62 71 ASP A CA 1
ATOM 556 C C . ASP A 1 71 ? 10.087 -3.280 -31.330 1.00 71.62 71 ASP A C 1
ATOM 558 O O . ASP A 1 71 ? 11.132 -3.850 -31.035 1.00 71.62 71 ASP A O 1
ATOM 562 N N . VAL A 1 72 ? 8.935 -3.952 -31.385 1.00 73.81 72 VAL A N 1
ATOM 563 C CA . VAL A 1 72 ? 8.819 -5.376 -31.026 1.00 73.81 72 VAL A CA 1
ATOM 564 C C . VAL A 1 72 ? 9.668 -6.313 -31.899 1.00 73.81 72 VAL A C 1
ATOM 566 O O . VAL A 1 72 ? 10.019 -7.402 -31.447 1.00 73.81 72 VAL A O 1
ATOM 569 N N . ASP A 1 73 ? 10.057 -5.897 -33.107 1.00 80.19 73 ASP A N 1
ATOM 570 C CA . ASP A 1 73 ? 10.886 -6.701 -34.012 1.00 80.19 73 ASP A CA 1
ATOM 571 C C . ASP A 1 73 ? 12.337 -6.821 -33.513 1.00 80.19 73 ASP A C 1
ATOM 573 O O . ASP A 1 73 ? 13.047 -7.756 -33.887 1.00 80.19 73 ASP A O 1
ATOM 577 N N . TYR A 1 74 ? 12.782 -5.913 -32.637 1.00 77.88 74 TYR A N 1
ATOM 578 C CA . TYR A 1 74 ? 14.131 -5.926 -32.065 1.00 77.88 74 TYR A CA 1
ATOM 579 C C . TYR A 1 74 ? 14.295 -6.922 -30.909 1.00 77.88 74 TYR A C 1
ATOM 581 O O . TYR A 1 74 ? 15.427 -7.277 -30.575 1.00 77.88 74 TYR A O 1
ATOM 589 N N . ILE A 1 75 ? 13.195 -7.421 -30.326 1.00 76.06 75 ILE A N 1
ATOM 590 C CA . ILE A 1 75 ? 13.198 -8.314 -29.151 1.00 76.06 75 ILE A CA 1
ATOM 591 C C . ILE A 1 75 ? 14.153 -9.518 -29.306 1.00 76.06 75 ILE A C 1
ATOM 593 O O . ILE A 1 75 ? 14.960 -9.745 -28.400 1.00 76.06 75 ILE A O 1
ATOM 597 N N . PRO A 1 76 ? 14.162 -10.268 -30.431 1.00 77.12 76 PRO A N 1
ATOM 598 C CA . PRO A 1 76 ? 15.048 -11.426 -30.599 1.00 77.12 76 PRO A CA 1
ATOM 599 C C . PRO A 1 76 ? 16.543 -11.071 -30.623 1.00 77.12 76 PRO A C 1
ATOM 601 O O . PRO A 1 76 ? 17.391 -11.943 -30.440 1.00 77.12 76 PRO A O 1
ATOM 604 N N . TYR A 1 77 ? 16.880 -9.799 -30.852 1.00 80.75 77 TYR A N 1
ATOM 605 C CA . TYR A 1 77 ? 18.248 -9.299 -30.987 1.00 80.75 77 TYR A CA 1
ATOM 606 C C . TYR A 1 77 ? 18.760 -8.605 -29.720 1.00 80.75 77 TYR A C 1
ATOM 608 O O . TYR A 1 77 ? 19.871 -8.075 -29.710 1.00 80.75 77 TYR A O 1
ATOM 616 N N . LEU A 1 78 ? 18.015 -8.646 -28.617 1.00 77.75 78 LEU A N 1
ATOM 617 C CA . LEU A 1 78 ? 18.453 -8.102 -27.327 1.00 77.75 78 LEU A CA 1
ATOM 618 C C . LEU A 1 78 ? 19.374 -9.045 -26.536 1.00 77.75 78 LEU A C 1
ATOM 620 O O . LEU A 1 78 ? 19.861 -8.690 -25.465 1.00 77.75 78 LEU A O 1
ATOM 624 N N . CYS A 1 79 ? 19.653 -10.244 -27.053 1.00 75.69 79 CYS A N 1
ATOM 625 C CA . CYS A 1 79 ? 20.561 -11.182 -26.397 1.00 75.69 79 CYS A CA 1
ATOM 626 C C . CYS A 1 79 ? 21.948 -10.571 -26.172 1.00 75.69 79 CYS A C 1
ATOM 628 O O . CYS A 1 79 ? 22.487 -9.919 -27.062 1.00 75.69 79 CYS A O 1
ATOM 630 N N . CYS A 1 80 ? 22.576 -10.886 -25.035 1.00 78.19 80 CYS A N 1
ATOM 631 C CA . CYS A 1 80 ? 23.919 -10.408 -24.667 1.00 78.19 80 CYS A CA 1
ATOM 632 C C . CYS A 1 80 ? 23.991 -8.925 -24.284 1.00 78.19 80 CYS A C 1
ATOM 634 O O . CYS A 1 80 ? 24.988 -8.247 -24.539 1.00 78.19 80 CYS A O 1
ATOM 636 N N . ILE A 1 81 ? 22.942 -8.469 -23.617 1.00 79.75 81 ILE A N 1
ATOM 637 C CA . ILE A 1 81 ? 22.926 -7.267 -22.794 1.00 79.75 81 ILE A CA 1
ATOM 638 C C . ILE A 1 81 ? 23.128 -7.692 -21.335 1.00 79.75 81 ILE A C 1
ATOM 640 O O . ILE A 1 81 ? 22.667 -8.764 -20.937 1.00 79.75 81 ILE A O 1
ATOM 644 N N . ASP A 1 82 ? 23.834 -6.867 -20.574 1.00 79.44 82 ASP A N 1
ATOM 645 C CA . ASP A 1 82 ? 23.978 -6.970 -19.125 1.00 79.44 82 ASP A CA 1
ATOM 646 C C . ASP A 1 82 ? 23.444 -5.722 -18.438 1.00 79.44 82 ASP A C 1
ATOM 648 O O . ASP A 1 82 ? 23.198 -4.690 -19.074 1.00 79.44 82 ASP A O 1
ATOM 652 N N . PHE A 1 83 ? 23.278 -5.814 -17.126 1.00 80.44 83 PHE A N 1
ATOM 653 C CA . PHE A 1 83 ? 22.735 -4.725 -16.336 1.00 80.44 83 PHE A CA 1
ATOM 654 C C . PHE A 1 83 ? 23.510 -4.505 -15.053 1.00 80.44 83 PHE A C 1
ATOM 656 O O . PHE A 1 83 ? 24.128 -5.409 -14.496 1.00 80.44 83 PHE A O 1
ATOM 663 N N . THR A 1 84 ? 23.470 -3.266 -14.576 1.00 78.81 84 THR A N 1
ATOM 664 C CA . THR A 1 84 ? 24.108 -2.922 -13.310 1.00 78.81 84 THR A CA 1
ATOM 665 C C . THR A 1 84 ? 23.302 -3.428 -12.120 1.00 78.81 84 THR A C 1
ATOM 667 O O . THR A 1 84 ? 22.104 -3.701 -12.231 1.00 78.81 84 THR A O 1
ATOM 670 N N . TYR A 1 85 ? 23.914 -3.401 -10.933 1.00 78.12 85 TYR A N 1
ATOM 671 C CA . TYR A 1 85 ? 23.149 -3.427 -9.684 1.00 78.12 85 TYR A CA 1
ATOM 672 C C . TYR A 1 85 ? 22.044 -2.357 -9.690 1.00 78.12 85 TYR A C 1
ATOM 674 O O . TYR A 1 85 ? 22.253 -1.258 -10.229 1.00 78.12 85 TYR A O 1
ATOM 682 N N . PRO A 1 86 ? 20.869 -2.657 -9.102 1.00 77.38 86 PRO A N 1
ATOM 683 C CA . PRO A 1 86 ? 19.777 -1.707 -9.059 1.00 77.38 86 PRO A CA 1
ATOM 684 C C . PRO A 1 86 ? 20.159 -0.526 -8.165 1.00 77.38 86 PRO A C 1
ATOM 686 O O . PRO A 1 86 ? 20.466 -0.698 -6.987 1.00 77.38 86 PRO A O 1
ATOM 689 N N . TYR A 1 87 ? 20.135 0.679 -8.725 1.00 74.69 87 TYR A N 1
ATOM 690 C CA . TYR A 1 87 ? 20.465 1.908 -8.003 1.00 74.69 87 TYR A CA 1
ATOM 691 C C . TYR A 1 87 ? 19.240 2.513 -7.309 1.00 74.69 87 TYR A C 1
ATOM 693 O O . TYR A 1 87 ? 19.370 3.242 -6.333 1.00 74.69 87 TYR A O 1
ATOM 701 N N . PHE A 1 88 ? 18.039 2.235 -7.811 1.00 75.44 88 PHE A N 1
ATOM 702 C CA . PHE A 1 88 ? 16.789 2.736 -7.252 1.00 75.44 88 PHE A CA 1
ATOM 703 C C . PHE A 1 88 ? 15.783 1.594 -7.176 1.00 75.44 88 PHE A C 1
ATOM 705 O O . PHE A 1 88 ? 15.737 0.730 -8.049 1.00 75.44 88 PHE A O 1
ATOM 712 N N . THR A 1 89 ? 15.002 1.562 -6.103 1.00 76.50 89 THR A N 1
ATOM 713 C CA . THR A 1 89 ? 13.952 0.562 -5.906 1.00 76.50 89 THR A CA 1
ATOM 714 C C . THR A 1 89 ? 12.609 1.260 -6.030 1.00 76.50 89 THR A C 1
ATOM 716 O O . THR A 1 89 ? 12.161 1.943 -5.113 1.00 76.50 89 THR A O 1
ATOM 719 N N . GLY A 1 90 ? 11.996 1.120 -7.200 1.00 79.56 90 GLY A N 1
ATOM 720 C CA . GLY A 1 90 ? 10.631 1.562 -7.437 1.00 79.56 90 GLY A CA 1
ATOM 721 C C . GLY A 1 90 ? 9.684 0.372 -7.466 1.00 79.56 90 GLY A C 1
ATOM 722 O O . GLY A 1 90 ? 9.927 -0.677 -6.855 1.00 79.56 90 GLY A O 1
ATOM 723 N N . GLY A 1 91 ? 8.595 0.512 -8.209 1.00 84.56 91 GLY A N 1
ATOM 724 C CA . GLY A 1 91 ? 7.749 -0.631 -8.502 1.00 84.56 91 GLY A CA 1
ATOM 725 C C . GLY A 1 91 ? 6.404 -0.278 -9.095 1.00 84.56 91 GLY A C 1
ATOM 726 O O . GLY A 1 91 ? 6.055 0.882 -9.295 1.00 84.56 91 GLY A O 1
ATOM 727 N N . TRP A 1 92 ? 5.636 -1.322 -9.360 1.00 88.25 92 TRP A N 1
ATOM 728 C CA . TRP A 1 92 ? 4.317 -1.222 -9.956 1.00 88.25 92 TRP A CA 1
ATOM 729 C C . TRP A 1 92 ? 3.287 -0.861 -8.908 1.00 88.25 92 TRP A C 1
ATOM 731 O O . TRP A 1 92 ? 3.301 -1.378 -7.789 1.00 88.25 92 TRP A O 1
ATOM 741 N N . SER A 1 93 ? 2.368 0.011 -9.279 1.00 91.62 93 SER A N 1
ATOM 742 C CA . SER A 1 93 ? 1.286 0.459 -8.422 1.00 91.62 93 SER A CA 1
ATOM 743 C C . SER A 1 93 ? 0.012 0.641 -9.230 1.00 91.62 93 SER A C 1
ATOM 745 O O . SER A 1 93 ? 0.006 0.596 -10.462 1.00 91.62 93 SER A O 1
ATOM 747 N N . ILE A 1 94 ? -1.078 0.841 -8.508 1.00 92.12 94 ILE A N 1
ATOM 748 C CA . ILE A 1 94 ? -2.358 1.212 -9.075 1.00 92.12 94 ILE A CA 1
ATOM 749 C C . ILE A 1 94 ? -2.632 2.656 -8.683 1.00 92.12 94 ILE A C 1
ATOM 751 O O . ILE A 1 94 ? -2.609 3.007 -7.503 1.00 92.12 94 ILE A O 1
ATOM 755 N N . MET A 1 95 ? -2.944 3.486 -9.666 1.00 91.44 95 MET A N 1
ATOM 756 C CA . MET A 1 95 ? -3.564 4.778 -9.434 1.00 91.44 95 MET A CA 1
ATOM 757 C C . MET A 1 95 ? -5.070 4.648 -9.630 1.00 91.44 95 MET A C 1
ATOM 759 O O . MET A 1 95 ? -5.533 4.133 -10.643 1.00 91.44 95 MET A O 1
ATOM 763 N N . SER A 1 96 ? -5.851 5.118 -8.671 1.00 90.25 96 SER A N 1
ATOM 764 C CA . SER A 1 96 ? -7.311 5.041 -8.714 1.00 90.25 96 SER A CA 1
ATOM 765 C C . SER A 1 96 ? -7.944 6.338 -8.247 1.00 90.25 96 SER A C 1
ATOM 767 O O . SER A 1 96 ? -7.300 7.164 -7.597 1.00 90.25 96 SER A O 1
ATOM 769 N N . GLN A 1 97 ? -9.216 6.536 -8.585 1.00 85.50 97 GLN A N 1
ATOM 770 C CA . GLN A 1 97 ? -9.987 7.596 -7.952 1.00 85.50 97 GLN A CA 1
ATOM 771 C C . GLN A 1 97 ? -10.206 7.258 -6.481 1.00 85.50 97 GLN A C 1
ATOM 773 O O . GLN A 1 97 ? -10.569 6.134 -6.134 1.00 85.50 97 GLN A O 1
ATOM 778 N N . VAL A 1 98 ? -10.086 8.263 -5.620 1.00 77.31 98 VAL A N 1
ATOM 779 C CA . VAL A 1 98 ? -10.696 8.192 -4.296 1.00 77.31 98 VAL A CA 1
ATOM 780 C C . VAL A 1 98 ? -12.201 8.299 -4.533 1.00 77.31 98 VAL A C 1
ATOM 782 O O . VAL A 1 98 ? -12.737 9.399 -4.673 1.00 77.31 98 VAL A O 1
ATOM 785 N N . ASN A 1 99 ? -12.862 7.149 -4.689 1.00 64.31 99 ASN A N 1
ATOM 786 C CA . ASN A 1 99 ? -14.313 7.020 -4.768 1.00 64.31 99 ASN A CA 1
ATOM 787 C C . ASN A 1 99 ? -15.000 7.909 -3.716 1.00 64.31 99 ASN A C 1
ATOM 789 O O . ASN A 1 99 ? -15.165 7.553 -2.554 1.00 64.31 99 ASN A O 1
ATOM 793 N N . LYS A 1 100 ? -15.490 9.071 -4.162 1.00 52.06 100 LYS A N 1
ATOM 794 C CA . LYS A 1 100 ? -16.390 9.939 -3.383 1.00 52.06 100 LYS A CA 1
ATOM 795 C C . LYS A 1 100 ? -17.788 9.343 -3.240 1.00 52.06 100 LYS A C 1
ATOM 797 O O . LYS A 1 100 ? -18.612 9.885 -2.504 1.00 52.06 100 LYS A O 1
ATOM 802 N N . ASN A 1 101 ? -18.068 8.257 -3.961 1.00 48.47 101 ASN A N 1
ATOM 803 C CA . ASN A 1 101 ? -19.291 7.497 -3.795 1.00 48.47 101 ASN A CA 1
ATOM 804 C C . ASN A 1 101 ? -19.234 6.834 -2.428 1.00 48.47 101 ASN A C 1
ATOM 806 O O . ASN A 1 101 ? -18.613 5.790 -2.260 1.00 48.47 101 ASN A O 1
ATOM 810 N N . SER A 1 102 ? -19.863 7.517 -1.469 1.00 46.69 102 SER A N 1
ATOM 811 C CA . SER A 1 102 ? -20.171 7.061 -0.124 1.00 46.69 102 SER A CA 1
ATOM 812 C C . SER A 1 102 ? -20.387 5.555 -0.145 1.00 46.69 102 SER A C 1
ATOM 814 O O . SER A 1 102 ? -21.459 5.090 -0.542 1.00 46.69 102 SER A O 1
ATOM 816 N N . ALA A 1 103 ? -19.394 4.791 0.324 1.00 54.44 103 ALA A N 1
ATOM 817 C CA . ALA A 1 103 ? -19.686 3.492 0.900 1.00 54.44 103 ALA A CA 1
ATOM 818 C C . ALA A 1 103 ? -20.893 3.747 1.806 1.00 54.44 103 ALA A C 1
ATOM 820 O O . ALA A 1 103 ? -20.861 4.661 2.634 1.00 54.44 103 ALA A O 1
ATOM 821 N N . THR A 1 104 ? -22.026 3.105 1.523 1.00 59.69 104 THR A N 1
ATOM 822 C CA . THR A 1 104 ? -23.225 3.313 2.331 1.00 59.69 104 THR A CA 1
ATOM 823 C C . THR A 1 104 ? -22.879 2.726 3.683 1.00 59.69 104 THR A C 1
ATOM 825 O O . THR A 1 104 ? -22.910 1.509 3.852 1.00 59.69 104 THR A O 1
ATOM 828 N N . ILE A 1 105 ? -22.413 3.576 4.602 1.00 64.00 105 ILE A N 1
ATOM 829 C CA . ILE A 1 105 ? -21.943 3.136 5.906 1.00 64.00 105 ILE A CA 1
ATOM 830 C C . ILE A 1 105 ? -23.158 2.529 6.578 1.00 64.00 105 ILE A C 1
ATOM 832 O O . ILE A 1 105 ? -24.105 3.223 6.949 1.00 64.00 105 ILE A O 1
ATOM 836 N N . ASN A 1 106 ? -23.149 1.208 6.700 1.00 71.75 106 ASN A N 1
ATOM 837 C CA . ASN A 1 106 ? -24.168 0.525 7.454 1.00 71.75 106 ASN A CA 1
ATOM 838 C C . ASN A 1 106 ? -23.874 0.776 8.933 1.00 71.75 106 ASN A C 1
ATOM 840 O O . ASN A 1 106 ? -23.149 0.016 9.575 1.00 71.75 106 ASN A O 1
ATOM 844 N N . TYR A 1 107 ? -24.425 1.868 9.466 1.00 75.75 107 TYR A N 1
ATOM 845 C CA . TYR A 1 107 ? -24.260 2.252 10.866 1.00 75.75 107 TYR A CA 1
ATOM 846 C C . TYR A 1 107 ? -24.630 1.111 11.818 1.00 75.75 107 TYR A C 1
ATOM 848 O O . TYR A 1 107 ? -24.009 0.980 12.866 1.00 75.75 107 TYR A O 1
ATOM 856 N N . VAL A 1 108 ? -25.572 0.238 11.436 1.00 78.19 108 VAL A N 1
ATOM 857 C CA . VAL A 1 108 ? -25.944 -0.941 12.229 1.00 78.19 108 VAL A CA 1
ATOM 858 C C . VAL A 1 108 ? -24.766 -1.910 12.331 1.00 78.19 108 VAL A C 1
ATOM 860 O O . VAL A 1 108 ? -24.432 -2.351 13.424 1.00 78.19 108 VAL A O 1
ATOM 863 N N . GLN A 1 109 ? -24.079 -2.193 11.224 1.00 76.00 109 GLN A N 1
ATOM 864 C CA . GLN A 1 109 ? -22.950 -3.127 11.202 1.00 76.00 109 GLN A CA 1
ATOM 865 C C . GLN A 1 109 ? -21.746 -2.628 12.019 1.00 76.00 109 GLN A C 1
ATOM 867 O O . GLN A 1 109 ? -21.054 -3.440 12.625 1.00 76.00 109 GLN A O 1
ATOM 872 N N . VAL A 1 110 ? -21.545 -1.307 12.109 1.00 75.56 110 VAL A N 1
ATOM 873 C CA . VAL A 1 110 ? -20.490 -0.698 12.944 1.00 75.56 110 VAL A CA 1
ATOM 874 C C . VAL A 1 110 ? -20.698 -1.008 14.433 1.00 75.56 110 VAL A C 1
ATOM 876 O O . VAL A 1 110 ? -19.736 -1.298 15.140 1.00 75.56 110 VAL A O 1
ATOM 879 N N . PHE A 1 111 ? -21.945 -1.017 14.915 1.00 76.56 111 PHE A N 1
ATOM 880 C CA . PHE A 1 111 ? -22.247 -1.387 16.306 1.00 76.56 111 PHE A CA 1
ATOM 881 C C . PHE A 1 111 ? -22.085 -2.888 16.587 1.00 76.56 111 PHE A C 1
ATOM 883 O O . PHE A 1 111 ? -21.827 -3.265 17.729 1.00 76.56 111 PHE A O 1
ATOM 890 N N . PHE A 1 112 ? -22.211 -3.742 15.567 1.00 79.62 112 PHE A N 1
ATOM 891 C CA . PHE A 1 112 ? -22.089 -5.200 15.690 1.00 79.62 112 PHE A CA 1
ATOM 892 C C . PHE A 1 112 ? -20.697 -5.742 15.328 1.00 79.62 112 PHE A C 1
ATOM 894 O O . PHE A 1 112 ? -20.536 -6.949 15.147 1.00 79.62 112 PHE A O 1
ATOM 901 N N . GLN A 1 113 ? -19.673 -4.887 15.249 1.00 79.69 113 GLN A N 1
ATOM 902 C CA . GLN A 1 113 ? -18.292 -5.342 15.090 1.00 79.69 113 GLN A CA 1
ATOM 903 C C . GLN A 1 113 ? -17.836 -6.152 16.316 1.00 79.69 113 GLN A C 1
ATOM 905 O O . GLN A 1 113 ? -18.180 -5.826 17.456 1.00 79.69 113 GLN A O 1
ATOM 910 N N . SER A 1 114 ? -17.022 -7.189 16.087 1.00 84.44 114 SER A N 1
ATOM 911 C CA . SER A 1 114 ? -16.495 -8.086 17.127 1.00 84.44 114 SER A CA 1
ATOM 912 C C . SER A 1 114 ? -15.890 -7.339 18.312 1.00 84.44 114 SER A C 1
ATOM 914 O O . SER A 1 114 ? -16.127 -7.707 19.460 1.00 84.44 114 SER A O 1
ATOM 916 N N . ASP A 1 115 ? -15.155 -6.264 18.051 1.00 84.00 115 ASP A N 1
ATOM 917 C CA . ASP A 1 115 ? -14.404 -5.532 19.074 1.00 84.00 115 ASP A CA 1
ATOM 918 C C . ASP A 1 115 ? -15.336 -4.716 19.979 1.00 84.00 115 ASP A C 1
ATOM 920 O O . ASP A 1 115 ? -15.161 -4.658 21.198 1.00 84.00 115 ASP A O 1
ATOM 924 N N . VAL A 1 116 ? -16.398 -4.146 19.401 1.00 84.19 116 VAL A N 1
ATOM 925 C CA . VAL A 1 116 ? -17.438 -3.429 20.150 1.00 84.19 116 VAL A CA 1
ATOM 926 C C . VAL A 1 116 ? -18.242 -4.417 20.995 1.00 84.19 116 VAL A C 1
ATOM 928 O O . VAL A 1 116 ? -18.419 -4.208 22.196 1.00 84.19 116 VAL A O 1
ATOM 931 N N . VAL A 1 117 ? -18.672 -5.536 20.403 1.00 87.50 117 VAL A N 1
ATOM 932 C CA . VAL A 1 117 ? -19.464 -6.568 21.092 1.00 87.50 117 VAL A CA 1
ATOM 933 C C . VAL A 1 117 ? -18.675 -7.211 22.235 1.00 87.50 117 VAL A C 1
ATOM 935 O O . VAL A 1 117 ? -19.213 -7.383 23.328 1.00 87.50 117 VAL A O 1
ATOM 938 N N . THR A 1 118 ? -17.396 -7.531 22.024 1.00 88.50 118 THR A N 1
ATOM 939 C CA . THR A 1 118 ? -16.527 -8.095 23.071 1.00 88.50 118 THR A CA 1
ATOM 940 C C . THR A 1 118 ? -16.308 -7.109 24.214 1.00 88.50 118 THR A C 1
ATOM 942 O O . THR A 1 118 ? -16.434 -7.494 25.376 1.00 88.50 118 THR A O 1
ATOM 945 N N . THR A 1 119 ? -16.083 -5.827 23.917 1.00 86.19 119 THR A N 1
ATOM 946 C CA . THR A 1 119 ? -15.941 -4.777 24.938 1.00 86.19 119 THR A CA 1
ATOM 947 C C . THR A 1 119 ? -17.217 -4.610 25.770 1.00 86.19 119 THR A C 1
ATOM 949 O O . THR A 1 119 ? -17.156 -4.518 27.001 1.00 86.19 119 THR A O 1
ATOM 952 N N . ILE A 1 120 ? -18.392 -4.627 25.129 1.00 88.25 120 ILE A N 1
ATOM 953 C CA . ILE A 1 120 ? -19.690 -4.590 25.820 1.00 88.25 120 ILE A CA 1
ATOM 954 C C . ILE A 1 120 ? -19.868 -5.839 26.692 1.00 88.25 120 ILE A C 1
ATOM 956 O O . ILE A 1 120 ? -20.238 -5.719 27.859 1.00 88.25 120 ILE A O 1
ATOM 960 N N . ALA A 1 121 ? -19.561 -7.029 26.171 1.00 90.88 121 ALA A N 1
ATOM 961 C CA . ALA A 1 121 ? -19.681 -8.280 26.917 1.00 90.88 121 ALA A CA 1
ATOM 962 C C . ALA A 1 121 ? -18.794 -8.293 28.174 1.00 90.88 121 ALA A C 1
ATOM 964 O O . ALA A 1 121 ? -19.271 -8.619 29.261 1.00 90.88 121 ALA A O 1
ATOM 965 N N . VAL A 1 122 ? -17.531 -7.868 28.054 1.00 91.38 122 VAL A N 1
ATOM 966 C CA . VAL A 1 122 ? -16.611 -7.721 29.195 1.00 91.38 122 VAL A CA 1
ATOM 967 C C . VAL A 1 122 ? -17.161 -6.720 30.210 1.00 91.38 122 VAL A C 1
ATOM 969 O O . VAL A 1 122 ? -17.161 -6.999 31.407 1.00 91.38 122 VAL A O 1
ATOM 972 N N . SER A 1 123 ? -17.702 -5.591 29.747 1.00 88.50 123 SER A N 1
ATOM 973 C CA . SER A 1 123 ? -18.297 -4.575 30.623 1.00 88.50 123 SER A CA 1
ATOM 974 C C . SER A 1 123 ? -19.483 -5.127 31.420 1.00 88.50 123 SER A C 1
ATOM 976 O O . SER A 1 123 ? -19.566 -4.901 32.625 1.00 88.50 123 SER A O 1
ATOM 978 N N . VAL A 1 124 ? -20.362 -5.916 30.791 1.00 91.25 124 VAL A N 1
ATOM 979 C CA . VAL A 1 124 ? -21.504 -6.572 31.457 1.00 91.25 124 VAL A CA 1
ATOM 980 C C . VAL A 1 124 ? -21.041 -7.594 32.499 1.00 91.25 124 VAL A C 1
ATOM 982 O O . VAL A 1 124 ? -21.592 -7.641 33.600 1.00 91.25 124 VAL A O 1
ATOM 985 N N . ILE A 1 125 ? -20.011 -8.385 32.190 1.00 93.50 125 ILE A N 1
ATOM 986 C CA . ILE A 1 125 ? -19.424 -9.341 33.139 1.00 93.50 125 ILE A CA 1
ATOM 987 C C . ILE A 1 125 ? -18.854 -8.593 34.352 1.00 93.50 125 ILE A C 1
ATOM 989 O O . ILE A 1 125 ? -19.153 -8.940 35.495 1.00 93.50 125 ILE A O 1
ATOM 993 N N . CYS A 1 126 ? -18.098 -7.521 34.121 1.00 91.75 126 CYS A N 1
ATOM 994 C CA . CYS A 1 126 ? -17.563 -6.680 35.186 1.00 91.75 126 CYS A CA 1
ATOM 995 C C . CYS A 1 126 ? -18.674 -6.025 36.026 1.00 91.75 126 CYS A C 1
ATOM 997 O O . CYS A 1 126 ? -18.559 -5.996 37.251 1.00 91.75 126 CYS A O 1
ATOM 999 N N . CYS A 1 127 ? -19.780 -5.576 35.412 1.00 91.00 127 CYS A N 1
ATOM 1000 C CA . CYS A 1 127 ? -20.953 -5.072 36.140 1.00 91.00 127 CYS A CA 1
ATOM 1001 C C . CYS A 1 127 ? -21.491 -6.120 37.112 1.00 91.00 127 CYS A C 1
ATOM 1003 O O . CYS A 1 127 ? -21.779 -5.801 38.263 1.00 91.00 127 CYS A O 1
ATOM 1005 N N . PHE A 1 128 ? -21.601 -7.373 36.666 1.00 92.56 128 PHE A N 1
ATOM 1006 C CA . PHE A 1 128 ? -22.094 -8.466 37.495 1.00 92.56 128 PHE A CA 1
ATOM 1007 C C . PHE A 1 128 ? -21.184 -8.726 38.703 1.00 92.56 128 PHE A C 1
ATOM 1009 O O . PHE A 1 128 ? -21.680 -8.892 39.820 1.00 92.56 128 PHE A O 1
ATOM 1016 N N . PHE A 1 129 ? -19.861 -8.708 38.513 1.00 92.50 129 PHE A N 1
ATOM 1017 C CA . PHE A 1 129 ? -18.896 -8.850 39.608 1.00 92.50 129 PHE A CA 1
ATOM 1018 C C . PHE A 1 129 ? -18.956 -7.684 40.596 1.00 92.50 129 PHE A C 1
ATOM 1020 O O . PHE A 1 129 ? -19.010 -7.900 41.809 1.00 92.50 129 PHE A O 1
ATOM 1027 N N . THR A 1 130 ? -19.004 -6.449 40.100 1.00 89.81 130 THR A N 1
ATOM 1028 C CA . THR A 1 130 ? -19.084 -5.262 40.957 1.00 89.81 130 THR A CA 1
ATOM 1029 C C . THR A 1 130 ? -20.405 -5.205 41.718 1.00 89.81 130 THR A C 1
ATOM 1031 O O . THR A 1 130 ? -20.410 -4.904 42.910 1.00 89.81 130 THR A O 1
ATOM 1034 N N . ALA A 1 131 ? -21.516 -5.576 41.078 1.00 89.75 131 ALA A N 1
ATOM 1035 C CA . ALA A 1 131 ? -22.818 -5.702 41.725 1.00 89.75 131 ALA A CA 1
ATOM 1036 C C . ALA A 1 131 ? -22.772 -6.682 42.906 1.00 89.75 131 ALA A C 1
ATOM 1038 O O . ALA A 1 131 ? -23.272 -6.365 43.986 1.00 89.75 131 ALA A O 1
ATOM 1039 N N . HIS A 1 132 ? -22.122 -7.839 42.733 1.00 90.12 132 HIS A N 1
ATOM 1040 C CA . HIS A 1 132 ? -21.918 -8.809 43.811 1.00 90.12 132 HIS A CA 1
ATOM 1041 C C . HIS A 1 132 ? -21.058 -8.250 44.946 1.00 90.12 132 HIS A C 1
ATOM 1043 O O . HIS A 1 132 ? -21.417 -8.410 46.113 1.00 90.12 132 HIS A O 1
ATOM 1049 N N . LEU A 1 133 ? -19.939 -7.594 44.622 1.00 89.25 133 LEU A N 1
ATOM 1050 C CA . LEU A 1 133 ? -19.025 -7.016 45.610 1.00 89.25 133 LEU A CA 1
ATOM 1051 C C . LEU A 1 133 ? -19.710 -5.937 46.453 1.00 89.25 133 LEU A C 1
ATOM 1053 O O . LEU A 1 133 ? -19.670 -6.003 47.682 1.00 89.25 133 LEU A O 1
ATOM 1057 N N . ILE A 1 134 ? -20.373 -4.978 45.805 1.00 87.38 134 ILE A N 1
ATOM 1058 C CA . ILE A 1 134 ? -21.071 -3.878 46.483 1.00 87.38 134 ILE A CA 1
ATOM 1059 C C . ILE A 1 134 ? -22.206 -4.425 47.346 1.00 87.38 134 ILE A C 1
ATOM 1061 O O . ILE A 1 134 ? -22.314 -4.052 48.514 1.00 87.38 134 ILE A O 1
ATOM 1065 N N . TRP A 1 135 ? -23.001 -5.364 46.822 1.00 88.25 135 TRP A N 1
ATOM 1066 C CA . TRP A 1 135 ? -24.058 -6.008 47.598 1.00 88.25 135 TRP A CA 1
ATOM 1067 C C . TRP A 1 135 ? -23.510 -6.723 48.842 1.00 88.25 135 TRP A C 1
ATOM 1069 O O . TRP A 1 135 ? -24.047 -6.554 49.935 1.00 88.25 135 TRP A O 1
ATOM 1079 N N . LEU A 1 136 ? -22.423 -7.492 48.718 1.00 86.62 136 LEU A N 1
ATOM 1080 C CA . LEU A 1 136 ? -21.855 -8.262 49.832 1.00 86.62 136 LEU A CA 1
ATOM 1081 C C . LEU A 1 136 ? -21.320 -7.349 50.946 1.00 86.62 136 LEU A C 1
ATOM 1083 O O . LEU A 1 136 ? -21.476 -7.671 52.127 1.00 86.62 136 LEU A O 1
ATOM 1087 N N . ILE A 1 137 ? -20.746 -6.203 50.574 1.00 85.62 137 ILE A N 1
ATOM 1088 C CA . ILE A 1 137 ? -20.231 -5.195 51.505 1.00 85.62 137 ILE A CA 1
ATOM 1089 C C . ILE A 1 137 ? -21.388 -4.438 52.187 1.00 85.62 137 ILE A C 1
ATOM 1091 O O . ILE A 1 137 ? -21.458 -4.385 53.420 1.00 85.62 137 ILE A O 1
ATOM 1095 N N . GLU A 1 138 ? -22.326 -3.891 51.411 1.00 84.44 138 GLU A N 1
ATOM 1096 C CA . GLU A 1 138 ? -23.361 -2.972 51.910 1.00 84.44 138 GLU A CA 1
ATOM 1097 C C . GLU A 1 138 ? -24.581 -3.681 52.527 1.00 84.44 138 GLU A C 1
ATOM 1099 O O . GLU A 1 138 ? -25.257 -3.092 53.373 1.00 84.44 138 GLU A O 1
ATOM 1104 N N . ARG A 1 139 ? -24.836 -4.972 52.238 1.00 81.25 139 ARG A N 1
ATOM 1105 C CA . ARG A 1 139 ? -25.946 -5.737 52.867 1.00 81.25 139 ARG A CA 1
ATOM 1106 C C . ARG A 1 139 ? -25.889 -5.738 54.395 1.00 81.25 139 ARG A C 1
ATOM 1108 O O . ARG A 1 139 ? -26.904 -5.921 55.058 1.00 81.25 139 ARG A O 1
ATOM 1115 N N . THR A 1 140 ? -24.694 -5.571 54.964 1.00 76.31 140 THR A N 1
ATOM 1116 C CA . THR A 1 140 ? -24.467 -5.597 56.417 1.00 76.31 140 THR A CA 1
ATOM 1117 C C . THR A 1 140 ? -24.968 -4.340 57.129 1.00 76.31 140 THR A C 1
ATOM 1119 O O . THR A 1 140 ? -25.183 -4.382 58.343 1.00 76.31 140 THR A O 1
ATOM 1122 N N . GLN A 1 141 ? -25.167 -3.248 56.382 1.00 71.25 141 GLN A N 1
ATOM 1123 C CA . GLN A 1 141 ? -25.591 -1.938 56.882 1.00 71.25 141 GLN A CA 1
ATOM 1124 C C . GLN A 1 141 ? -27.104 -1.712 56.763 1.00 71.25 141 GLN A C 1
ATOM 1126 O O . GLN A 1 141 ? -27.635 -0.767 57.355 1.00 71.25 141 GLN A O 1
ATOM 1131 N N . PHE A 1 142 ? -27.810 -2.586 56.037 1.00 68.31 142 PHE A N 1
ATOM 1132 C CA . PHE A 1 142 ? -29.254 -2.495 55.846 1.00 68.31 142 PHE A CA 1
ATOM 1133 C C . PHE A 1 142 ? -29.990 -2.554 57.195 1.00 68.31 142 PHE A C 1
ATOM 1135 O O . PHE A 1 142 ? -29.865 -3.524 57.943 1.00 68.31 142 PHE A O 1
ATOM 1142 N N . GLY A 1 143 ? -30.729 -1.490 57.526 1.00 64.19 143 GLY A N 1
ATOM 1143 C CA . GLY A 1 143 ? -31.465 -1.358 58.789 1.00 64.19 143 GLY A CA 1
ATOM 1144 C C . GLY A 1 143 ? -30.620 -1.030 60.031 1.00 64.19 143 GLY A C 1
ATOM 1145 O O . GLY A 1 143 ? -31.183 -0.936 61.117 1.00 64.19 143 GLY A O 1
ATOM 1146 N N . LYS A 1 144 ? -29.295 -0.848 59.902 1.00 63.00 144 LYS A N 1
ATOM 1147 C CA . LYS A 1 144 ? -28.400 -0.466 61.017 1.00 63.00 144 LYS A CA 1
ATOM 1148 C C . LYS A 1 144 ? -27.944 0.989 60.980 1.00 63.00 144 LYS A C 1
ATOM 1150 O O . LYS A 1 144 ? -27.608 1.543 62.023 1.00 63.00 144 LYS A O 1
ATOM 1155 N N . SER A 1 145 ? -27.896 1.600 59.799 1.00 61.69 145 SER A N 1
ATOM 1156 C CA . SER A 1 145 ? -27.444 2.983 59.650 1.00 61.69 145 SER A CA 1
ATOM 1157 C C . SER A 1 145 ? -28.607 3.967 59.749 1.00 61.69 145 SER A C 1
ATOM 1159 O O . SER A 1 145 ? -29.596 3.830 59.034 1.00 61.69 145 SER A O 1
ATOM 1161 N N . ALA A 1 146 ? -28.448 5.007 60.572 1.00 59.69 146 ALA A N 1
ATOM 1162 C CA . ALA A 1 146 ? -29.395 6.122 60.673 1.00 59.69 146 ALA A CA 1
ATOM 1163 C C . ALA A 1 146 ? -29.500 6.952 59.376 1.00 59.69 146 ALA A C 1
ATOM 1165 O O . ALA A 1 146 ? -30.424 7.744 59.231 1.00 59.69 146 ALA A O 1
ATOM 1166 N N . LEU A 1 147 ? -28.561 6.766 58.438 1.00 60.22 147 LEU A N 1
ATOM 1167 C CA . LEU A 1 147 ? -28.549 7.418 57.125 1.00 60.22 147 LEU A CA 1
ATOM 1168 C C . LEU A 1 147 ? -29.426 6.703 56.079 1.00 60.22 147 LEU A C 1
ATOM 1170 O O . LEU A 1 147 ? -29.556 7.208 54.973 1.00 60.22 147 LEU A O 1
ATOM 1174 N N . LEU A 1 148 ? -30.002 5.538 56.405 1.00 63.97 148 LEU A N 1
ATOM 1175 C CA . LEU A 1 148 ? -30.914 4.779 55.539 1.00 63.97 148 LEU A CA 1
ATOM 1176 C C . LEU A 1 148 ? -32.353 4.933 56.037 1.00 63.97 148 LEU A C 1
ATOM 1178 O O . LEU A 1 148 ? -32.946 4.001 56.579 1.00 63.97 148 LEU A O 1
ATOM 1182 N N . THR A 1 149 ? -32.911 6.132 55.887 1.00 57.50 149 THR A N 1
ATOM 1183 C CA . THR A 1 149 ? -34.278 6.450 56.335 1.00 57.50 149 THR A CA 1
ATOM 1184 C C . THR A 1 149 ? -35.334 5.874 55.388 1.00 57.50 149 THR A C 1
ATOM 1186 O O . THR A 1 149 ? -36.460 5.599 55.800 1.00 57.50 149 THR A O 1
ATOM 1189 N N . ASN A 1 150 ? -34.973 5.665 54.116 1.00 63.03 150 ASN A N 1
ATOM 1190 C CA . ASN A 1 150 ? -35.838 5.101 53.088 1.00 63.03 150 ASN A CA 1
ATOM 1191 C C . ASN A 1 150 ? -35.327 3.708 52.659 1.00 63.03 150 ASN A C 1
ATOM 1193 O O . ASN A 1 150 ? -34.174 3.592 52.239 1.00 63.03 150 ASN A O 1
ATOM 1197 N N . PRO A 1 151 ? -36.162 2.647 52.674 1.00 62.91 151 PRO A N 1
ATOM 1198 C CA . PRO A 1 151 ? -35.761 1.304 52.236 1.00 62.91 151 PRO A CA 1
ATOM 1199 C C . PRO A 1 151 ? -35.205 1.250 50.807 1.00 62.91 151 PRO A C 1
ATOM 1201 O O . PRO A 1 151 ? -34.476 0.321 50.469 1.00 62.91 151 PRO A O 1
ATOM 1204 N N . LYS A 1 152 ? -35.552 2.235 49.966 1.00 66.56 152 LYS A N 1
ATOM 1205 C CA . LYS A 1 152 ? -35.087 2.337 48.578 1.00 66.56 152 LYS A CA 1
ATOM 1206 C C . LYS A 1 152 ? -33.606 2.697 48.452 1.00 66.56 152 LYS A C 1
ATOM 1208 O O . LYS A 1 152 ? -32.990 2.284 47.473 1.00 66.56 152 LYS A O 1
ATOM 1213 N N . GLU A 1 153 ? -33.049 3.407 49.431 1.00 68.44 153 GLU A N 1
ATOM 1214 C CA . GLU A 1 153 ? -31.670 3.919 49.406 1.00 68.44 153 GLU A CA 1
ATOM 1215 C C . GLU A 1 153 ? -30.637 2.837 49.756 1.00 68.44 153 GLU A C 1
ATOM 1217 O O . GLU A 1 153 ? -29.480 2.923 49.349 1.00 68.44 153 GLU A O 1
ATOM 1222 N N . GLY A 1 154 ? -31.064 1.788 50.467 1.00 69.88 154 GLY A N 1
ATOM 1223 C CA . GLY A 1 154 ? -30.220 0.661 50.866 1.00 69.88 154 GLY A CA 1
ATOM 1224 C C . GLY A 1 154 ? -30.257 -0.508 49.882 1.00 69.88 154 GLY A C 1
ATOM 1225 O O . GLY A 1 154 ? -31.151 -0.623 49.043 1.00 69.88 154 GLY A O 1
ATOM 1226 N N . PHE A 1 155 ? -29.289 -1.415 50.006 1.00 77.00 155 PHE A N 1
ATOM 1227 C CA . PHE A 1 155 ? -29.261 -2.675 49.259 1.00 77.00 155 PHE A CA 1
ATOM 1228 C C . PHE A 1 155 ? -30.030 -3.762 50.019 1.00 77.00 155 PHE A C 1
ATOM 1230 O O . PHE A 1 155 ? -29.706 -4.055 51.171 1.00 77.00 155 PHE A O 1
ATOM 1237 N N . ASN A 1 156 ? -31.042 -4.367 49.388 1.00 77.56 156 ASN A N 1
ATOM 1238 C CA . ASN A 1 156 ? -31.883 -5.382 50.031 1.00 77.56 156 ASN A CA 1
ATOM 1239 C C . ASN A 1 156 ? -31.049 -6.611 50.483 1.00 77.56 156 ASN A C 1
ATOM 1241 O O . ASN A 1 156 ? -30.235 -7.128 49.708 1.00 77.56 156 ASN A O 1
ATOM 1245 N N . PRO A 1 157 ? -31.238 -7.120 51.717 1.00 75.06 157 PRO A N 1
ATOM 1246 C CA . PRO A 1 157 ? -30.500 -8.275 52.231 1.00 75.06 157 PRO A CA 1
ATOM 1247 C C . PRO A 1 157 ? -30.853 -9.598 51.535 1.00 75.06 157 PRO A C 1
ATOM 1249 O O . PRO A 1 157 ? -30.055 -10.536 51.575 1.00 75.06 157 PRO A O 1
ATOM 1252 N N . LYS A 1 158 ? -32.024 -9.703 50.889 1.00 82.81 158 LYS A N 1
ATOM 1253 C CA . LYS A 1 158 ? -32.375 -10.872 50.069 1.00 82.81 158 LYS A CA 1
ATOM 1254 C C . LYS A 1 158 ? -31.471 -10.930 48.840 1.00 82.81 158 LYS A C 1
ATOM 1256 O O . LYS A 1 158 ? -31.355 -9.947 48.119 1.00 82.81 158 LYS A O 1
ATOM 1261 N N . TYR A 1 159 ? -30.876 -12.096 48.580 1.00 78.69 159 TYR A N 1
ATOM 1262 C CA . TYR A 1 159 ? -29.858 -12.272 47.536 1.00 78.69 159 TYR A CA 1
ATOM 1263 C C . TYR A 1 159 ? -30.309 -11.797 46.145 1.00 78.69 159 TYR A C 1
ATOM 1265 O O . TYR A 1 159 ? -29.639 -10.966 45.541 1.00 78.69 159 TYR A O 1
ATOM 1273 N N . LEU A 1 160 ? -31.462 -12.272 45.659 1.00 84.31 160 LEU A N 1
ATOM 1274 C CA . LEU A 1 160 ? -31.958 -11.923 44.321 1.00 84.31 160 LEU A CA 1
ATOM 1275 C C . LEU A 1 160 ? -32.326 -10.436 44.195 1.00 84.31 160 LEU A C 1
ATOM 1277 O O . LEU A 1 160 ? -31.978 -9.800 43.202 1.00 84.31 160 LEU A O 1
ATOM 1281 N N . ASP A 1 161 ? -32.987 -9.874 45.210 1.00 83.06 161 ASP A N 1
ATOM 1282 C CA . ASP A 1 161 ? -33.405 -8.468 45.199 1.00 83.06 161 ASP A CA 1
ATOM 1283 C C . ASP A 1 161 ? -32.199 -7.524 45.320 1.00 83.06 161 ASP A C 1
ATOM 1285 O O . ASP A 1 161 ? -32.105 -6.524 44.613 1.00 83.06 161 ASP A O 1
ATOM 1289 N N . GLY A 1 162 ? -31.239 -7.862 46.181 1.00 82.62 162 GLY A N 1
ATOM 1290 C CA . GLY A 1 162 ? -30.031 -7.073 46.379 1.00 82.62 162 GLY A CA 1
ATOM 1291 C C . GLY A 1 162 ? -29.058 -7.150 45.204 1.00 82.62 162 GLY A C 1
ATOM 1292 O O . GLY A 1 162 ? -28.413 -6.153 44.885 1.00 82.62 162 GLY A O 1
ATOM 1293 N N . LEU A 1 163 ? -28.994 -8.289 44.507 1.00 86.69 163 LEU A N 1
ATOM 1294 C CA . LEU A 1 163 ? -28.227 -8.404 43.269 1.00 86.69 163 LEU A CA 1
ATOM 1295 C C . LEU A 1 163 ? -28.855 -7.582 42.138 1.00 86.69 163 LEU A C 1
ATOM 1297 O O . LEU A 1 163 ? -28.129 -6.940 41.384 1.00 86.69 163 LEU A O 1
ATOM 1301 N N . ARG A 1 164 ? -30.189 -7.559 42.028 1.00 86.81 164 ARG A N 1
ATOM 1302 C CA . ARG A 1 164 ? -30.895 -6.695 41.069 1.00 86.81 164 ARG A CA 1
ATOM 1303 C C . ARG A 1 164 ? -30.590 -5.219 41.330 1.00 86.81 164 ARG A C 1
ATOM 1305 O O . ARG A 1 164 ? -30.274 -4.496 40.388 1.00 86.81 164 ARG A O 1
ATOM 1312 N N . ASP A 1 165 ? -30.627 -4.804 42.594 1.00 85.38 165 ASP A N 1
ATOM 1313 C CA . ASP A 1 165 ? -30.254 -3.452 43.017 1.00 85.38 165 ASP A CA 1
ATOM 1314 C C . ASP A 1 165 ? -28.783 -3.139 42.700 1.00 85.38 165 ASP A C 1
ATOM 1316 O O . ASP A 1 165 ? -28.472 -2.069 42.176 1.00 85.38 165 ASP A O 1
ATOM 1320 N N . GLY A 1 166 ? -27.879 -4.085 42.969 1.00 86.69 166 GLY A N 1
ATOM 1321 C CA . GLY A 1 166 ? -26.457 -3.977 42.646 1.00 86.69 166 GLY A CA 1
ATOM 1322 C C . GLY A 1 166 ? -26.197 -3.873 41.144 1.00 86.69 166 GLY A C 1
ATOM 1323 O O . GLY A 1 166 ? -25.382 -3.059 40.721 1.00 86.69 166 GLY A O 1
ATOM 1324 N N . MET A 1 167 ? -26.910 -4.653 40.328 1.00 89.12 167 MET A N 1
ATOM 1325 C CA . MET A 1 167 ? -26.773 -4.639 38.872 1.00 89.12 167 MET A CA 1
ATOM 1326 C C . MET A 1 167 ? -27.310 -3.337 38.276 1.00 89.12 167 MET A C 1
ATOM 1328 O O . MET A 1 167 ? -26.667 -2.764 37.397 1.00 89.12 167 MET A O 1
ATOM 1332 N N . TRP A 1 168 ? -28.443 -2.833 38.779 1.00 87.88 168 TRP A N 1
ATOM 1333 C CA . TRP A 1 168 ? -28.978 -1.518 38.410 1.00 87.88 168 TRP A CA 1
ATOM 1334 C C . TRP A 1 168 ? -27.984 -0.402 38.744 1.00 87.88 168 TRP A C 1
ATOM 1336 O O . TRP A 1 168 ? -27.649 0.416 37.887 1.00 87.88 168 TRP A O 1
ATOM 1346 N N . PHE A 1 169 ? -27.438 -0.424 39.963 1.00 89.00 169 PHE A N 1
ATOM 1347 C CA . PHE A 1 169 ? -26.430 0.531 40.412 1.00 89.00 169 PHE A CA 1
ATOM 1348 C C . PHE A 1 169 ? -25.158 0.486 39.552 1.00 89.00 169 PHE A C 1
ATOM 1350 O O . PHE A 1 169 ? -24.702 1.521 39.060 1.00 89.00 169 PHE A O 1
ATOM 1357 N N . ALA A 1 170 ? -24.593 -0.706 39.342 1.00 89.75 170 ALA A N 1
ATOM 1358 C CA . ALA A 1 170 ? -23.361 -0.884 38.582 1.00 89.75 170 ALA A CA 1
ATOM 1359 C C . ALA A 1 170 ? -23.534 -0.438 37.124 1.00 89.75 170 ALA A C 1
ATOM 1361 O O . ALA A 1 170 ? -22.673 0.283 36.618 1.00 89.75 170 ALA A O 1
ATOM 1362 N N . SER A 1 171 ? -24.667 -0.788 36.499 1.00 89.62 171 SER A N 1
ATOM 1363 C CA . SER A 1 171 ? -25.006 -0.426 35.114 1.00 89.62 171 SER A CA 1
ATOM 1364 C C . SER A 1 171 ? -25.179 1.085 34.931 1.00 89.62 171 SER A C 1
ATOM 1366 O O . SER A 1 171 ? -24.622 1.665 34.003 1.00 89.62 171 SER A O 1
ATOM 1368 N N . ASN A 1 172 ? -25.883 1.763 35.839 1.00 89.12 172 ASN A N 1
ATOM 1369 C CA . ASN A 1 172 ? -26.028 3.218 35.756 1.00 89.12 172 ASN A CA 1
ATOM 1370 C C . ASN A 1 172 ? -24.713 3.953 36.033 1.00 89.12 172 ASN A C 1
ATOM 1372 O O . ASN A 1 172 ? -24.461 4.994 35.430 1.00 89.12 172 ASN A O 1
ATOM 1376 N N . THR A 1 173 ? -23.866 3.408 36.909 1.00 89.50 173 THR A N 1
ATOM 1377 C CA . THR A 1 173 ? -22.567 4.016 37.225 1.00 89.50 173 THR A CA 1
ATOM 1378 C C . THR A 1 173 ? -21.602 3.915 36.044 1.00 89.50 173 THR A C 1
ATOM 1380 O O . THR A 1 173 ? -20.939 4.897 35.720 1.00 89.50 173 THR A O 1
ATOM 1383 N N . ILE A 1 174 ? -21.555 2.767 35.352 1.00 89.38 174 ILE A N 1
ATOM 1384 C CA . ILE A 1 174 ? -20.708 2.605 34.159 1.00 89.38 174 ILE A CA 1
ATOM 1385 C C . ILE A 1 174 ? -21.191 3.470 32.988 1.00 89.38 174 ILE A C 1
ATOM 1387 O O . ILE A 1 174 ? -20.363 4.050 32.296 1.00 89.38 174 ILE A O 1
ATOM 1391 N N . LEU A 1 175 ? -22.510 3.597 32.789 1.00 86.81 175 LEU A N 1
ATOM 1392 C CA . LEU A 1 175 ? -23.083 4.354 31.670 1.00 86.81 175 LEU A CA 1
ATOM 1393 C C . LEU A 1 175 ? -22.992 5.872 31.855 1.00 86.81 175 LEU A C 1
ATOM 1395 O O . LEU A 1 175 ? -22.722 6.580 30.891 1.00 86.81 175 LEU A O 1
ATOM 1399 N N . ASN A 1 176 ? -23.218 6.378 33.071 1.00 86.19 176 ASN A N 1
ATOM 1400 C CA . ASN A 1 176 ? -23.211 7.822 33.331 1.00 86.19 176 ASN A CA 1
ATOM 1401 C C . ASN A 1 176 ? -21.840 8.353 33.778 1.00 86.19 176 ASN A C 1
ATOM 1403 O O . ASN A 1 176 ? -21.634 9.564 33.793 1.00 86.19 176 ASN A O 1
ATOM 1407 N N . GLY A 1 177 ? -20.918 7.478 34.198 1.00 83.06 177 GLY A N 1
ATOM 1408 C CA . GLY A 1 177 ? -19.620 7.882 34.750 1.00 83.06 177 GLY A CA 1
ATOM 1409 C C . GLY A 1 177 ? -19.714 8.602 36.102 1.00 83.06 177 GLY A C 1
ATOM 1410 O O . GLY A 1 177 ? -18.749 9.224 36.538 1.00 83.06 177 GLY A O 1
ATOM 1411 N N . ILE A 1 178 ? -20.868 8.528 36.772 1.00 85.62 178 ILE A N 1
ATOM 1412 C CA . ILE A 1 178 ? -21.124 9.125 38.086 1.00 85.62 178 ILE A CA 1
ATOM 1413 C C . ILE A 1 178 ? -21.819 8.123 39.004 1.00 85.62 178 ILE A C 1
ATOM 1415 O O . ILE A 1 178 ? -22.539 7.233 38.553 1.00 85.62 178 ILE A O 1
ATOM 1419 N N . VAL A 1 179 ? -21.622 8.293 40.310 1.00 84.62 179 VAL A N 1
ATOM 1420 C CA . VAL A 1 179 ? -22.273 7.463 41.328 1.00 84.62 179 VAL A CA 1
ATOM 1421 C C . VAL A 1 179 ? -23.776 7.730 41.329 1.00 84.62 179 VAL A C 1
ATOM 1423 O O . VAL A 1 179 ? -24.214 8.874 41.441 1.00 84.62 179 VAL A O 1
ATOM 1426 N N . CYS A 1 180 ? -24.566 6.661 41.221 1.00 77.38 180 CYS A N 1
ATOM 1427 C CA . CYS A 1 180 ? -26.022 6.743 41.197 1.00 77.38 180 CYS A CA 1
ATOM 1428 C C . CYS A 1 180 ? -26.565 7.327 42.522 1.00 77.38 180 CYS A C 1
ATOM 1430 O O . CYS A 1 180 ? -26.328 6.726 43.571 1.00 77.38 180 CYS A O 1
ATOM 1432 N N . PRO A 1 181 ? -27.333 8.435 42.510 1.00 71.06 181 PRO A N 1
ATOM 1433 C CA . PRO A 1 181 ? -27.804 9.087 43.738 1.00 71.06 181 PRO A CA 1
ATOM 1434 C C . PRO A 1 181 ? -28.908 8.301 44.461 1.00 71.06 181 PRO A C 1
ATOM 1436 O O . PRO A 1 181 ? -29.174 8.549 45.632 1.00 71.06 181 PRO A O 1
ATOM 1439 N N . GLU A 1 182 ? -29.547 7.346 43.779 1.00 74.88 182 GLU A N 1
ATOM 1440 C CA . GLU A 1 182 ? -30.636 6.532 44.334 1.00 74.88 182 GLU A CA 1
ATOM 1441 C C . GLU A 1 182 ? -30.172 5.520 45.392 1.00 74.88 182 GLU A C 1
ATOM 1443 O O . GLU A 1 182 ? -30.994 5.051 46.177 1.00 74.88 182 GLU A O 1
ATOM 1448 N N . LYS A 1 183 ? -28.882 5.157 45.411 1.00 77.75 183 LYS A N 1
ATOM 1449 C CA . LYS A 1 183 ? -28.316 4.185 46.356 1.00 77.75 183 LYS A CA 1
ATOM 1450 C C . LYS A 1 183 ? -27.176 4.820 47.139 1.00 77.75 183 LYS A C 1
ATOM 1452 O O . LYS A 1 183 ? -26.220 5.329 46.557 1.00 77.75 183 LYS A O 1
ATOM 1457 N N . THR A 1 184 ? -27.258 4.764 48.463 1.00 77.94 184 THR A N 1
ATOM 1458 C CA . THR A 1 184 ? -26.240 5.332 49.349 1.00 77.94 184 THR A CA 1
ATOM 1459 C C . THR A 1 184 ? -25.216 4.280 49.755 1.00 77.94 184 THR A C 1
ATOM 1461 O O . THR A 1 184 ? -25.545 3.158 50.132 1.00 77.94 184 THR A O 1
ATOM 1464 N N . ILE A 1 185 ? -23.940 4.663 49.682 1.00 81.88 185 ILE A N 1
ATOM 1465 C CA . ILE A 1 185 ? -22.805 3.803 50.029 1.00 81.88 185 ILE A CA 1
ATOM 1466 C C . ILE A 1 185 ? -22.163 4.326 51.303 1.00 81.88 185 ILE A C 1
ATOM 1468 O O . ILE A 1 185 ? -21.635 5.447 51.364 1.00 81.88 185 ILE A O 1
ATOM 1472 N N . ILE A 1 186 ? -22.232 3.510 52.345 1.00 81.19 186 ILE A N 1
ATOM 1473 C CA . ILE A 1 186 ? -21.926 3.942 53.707 1.00 81.19 186 ILE A CA 1
ATOM 1474 C C . ILE A 1 186 ? -20.539 3.457 54.102 1.00 81.19 186 ILE A C 1
ATOM 1476 O O . ILE A 1 186 ? -19.789 4.195 54.741 1.00 81.19 186 ILE A O 1
ATOM 1480 N N . THR A 1 187 ? -20.173 2.240 53.700 1.00 84.75 187 THR A N 1
ATOM 1481 C CA . THR A 1 187 ? -18.906 1.638 54.108 1.00 84.75 187 THR A CA 1
ATOM 1482 C C . THR A 1 187 ? -17.716 2.275 53.387 1.00 84.75 187 THR A C 1
ATOM 1484 O O . THR A 1 187 ? -17.764 2.595 52.198 1.00 84.75 187 THR A O 1
ATOM 1487 N N . THR A 1 188 ? -16.594 2.422 54.094 1.00 85.75 188 THR A N 1
ATOM 1488 C CA . THR A 1 188 ? -15.348 2.959 53.521 1.00 85.75 188 THR A CA 1
ATOM 1489 C C . THR A 1 188 ? -14.828 2.083 52.379 1.00 85.75 188 THR A C 1
ATOM 1491 O O . THR A 1 188 ? -14.348 2.598 51.371 1.00 85.75 188 THR A O 1
ATOM 1494 N N . LEU A 1 189 ? -14.975 0.757 52.508 1.00 86.12 189 LEU A N 1
ATOM 1495 C CA . LEU A 1 189 ? -14.593 -0.205 51.475 1.00 86.12 189 LEU A CA 1
ATOM 1496 C C . LEU A 1 189 ? -15.521 -0.126 50.253 1.00 86.12 189 LEU A C 1
ATOM 1498 O O . LEU A 1 189 ? -15.034 -0.115 49.126 1.00 86.12 189 LEU A O 1
ATOM 1502 N N . GLY A 1 190 ? -16.836 -0.000 50.461 1.00 85.56 190 GLY A N 1
ATOM 1503 C CA . GLY A 1 190 ? -17.810 0.186 49.385 1.00 85.56 190 GLY A CA 1
ATOM 1504 C C . GLY A 1 190 ? -17.559 1.473 48.602 1.00 85.56 190 GLY A C 1
ATOM 1505 O O . GLY A 1 190 ? -17.613 1.466 47.372 1.00 85.56 190 GLY A O 1
ATOM 1506 N N . ARG A 1 191 ? -17.187 2.561 49.291 1.00 88.56 191 ARG A N 1
ATOM 1507 C CA . ARG A 1 191 ? -16.779 3.821 48.650 1.00 88.56 191 ARG A CA 1
ATOM 1508 C C . ARG A 1 191 ? -15.537 3.644 47.783 1.00 88.56 191 ARG A C 1
ATOM 1510 O O . ARG A 1 191 ? -15.539 4.104 46.650 1.00 88.56 191 ARG A O 1
ATOM 1517 N N . LEU A 1 192 ? -14.511 2.944 48.273 1.00 90.56 192 LEU A N 1
ATOM 1518 C CA . LEU A 1 192 ? -13.292 2.676 47.505 1.00 90.56 192 LEU A CA 1
ATOM 1519 C C . LEU A 1 192 ? -13.594 1.850 46.245 1.00 90.56 192 LEU A C 1
ATOM 1521 O O . LEU A 1 192 ? -13.205 2.251 45.150 1.00 90.56 192 LEU A O 1
ATOM 1525 N N . VAL A 1 193 ? -14.336 0.745 46.381 1.00 90.44 193 VAL A N 1
ATOM 1526 C CA . VAL A 1 193 ? -14.747 -0.105 45.246 1.00 90.44 193 VAL A CA 1
ATOM 1527 C C . VAL A 1 193 ? -15.548 0.700 44.225 1.00 90.44 193 VAL A C 1
ATOM 1529 O O . VAL A 1 193 ? -15.296 0.606 43.027 1.00 90.44 193 VAL A O 1
ATOM 1532 N N . THR A 1 194 ? -16.469 1.541 44.691 1.00 89.75 194 THR A N 1
ATOM 1533 C CA . THR A 1 194 ? -17.305 2.374 43.819 1.00 89.75 194 THR A CA 1
ATOM 1534 C C . THR A 1 194 ? -16.501 3.449 43.103 1.00 89.75 194 THR A C 1
ATOM 1536 O O . THR A 1 194 ? -16.741 3.694 41.923 1.00 89.75 194 THR A O 1
ATOM 1539 N N . SER A 1 195 ? -15.517 4.064 43.760 1.00 90.25 195 SER A N 1
ATOM 1540 C CA . SER A 1 195 ? -14.615 5.021 43.112 1.00 90.25 195 SER A CA 1
ATOM 1541 C C . SER A 1 195 ? -13.820 4.365 41.983 1.00 90.25 195 SER A C 1
ATOM 1543 O O . SER A 1 195 ? -13.772 4.907 40.880 1.00 90.25 195 SER A O 1
ATOM 1545 N N . PHE A 1 196 ? -13.257 3.172 42.214 1.00 91.75 196 PHE A N 1
ATOM 1546 C CA . PHE A 1 196 ? -12.571 2.415 41.160 1.00 91.75 196 PHE A CA 1
ATOM 1547 C C . PHE A 1 196 ? -13.519 1.995 40.037 1.00 91.75 196 PHE A C 1
ATOM 1549 O O . PHE A 1 196 ? -13.158 2.094 38.867 1.00 91.75 196 PHE A O 1
ATOM 1556 N N . TRP A 1 197 ? -14.738 1.577 40.375 1.00 92.44 197 TRP A N 1
ATOM 1557 C CA . TRP A 1 197 ? -15.760 1.229 39.392 1.00 92.44 197 TRP A CA 1
ATOM 1558 C C . TRP A 1 197 ? -16.169 2.420 38.521 1.00 92.44 197 TRP A C 1
ATOM 1560 O O . TRP A 1 197 ? -16.288 2.293 37.306 1.00 92.44 197 TRP A O 1
ATOM 1570 N N . THR A 1 198 ? -16.333 3.592 39.132 1.00 91.62 198 THR A N 1
ATOM 1571 C CA . THR A 1 198 ? -16.678 4.829 38.421 1.00 91.62 198 THR A CA 1
ATOM 1572 C C . THR A 1 198 ? -15.552 5.228 37.468 1.00 91.62 198 THR A C 1
ATOM 1574 O O . THR A 1 198 ? -15.809 5.513 36.301 1.00 91.62 198 THR A O 1
ATOM 1577 N N . LEU A 1 199 ? -14.294 5.163 37.923 1.00 92.50 199 LEU A N 1
ATOM 1578 C CA . LEU A 1 199 ? -13.125 5.401 37.072 1.00 92.50 199 LEU A CA 1
ATOM 1579 C C . LEU A 1 199 ? -13.065 4.409 35.902 1.00 92.50 199 LEU A C 1
ATOM 1581 O O . LEU A 1 199 ? -12.856 4.816 34.762 1.00 92.50 199 LEU A O 1
ATOM 1585 N N . PHE A 1 200 ? -13.290 3.120 36.171 1.00 91.31 200 PHE A N 1
ATOM 1586 C CA . PHE A 1 200 ? -13.362 2.092 35.136 1.00 91.31 200 PHE A CA 1
ATOM 1587 C C . PHE A 1 200 ? -14.459 2.399 34.113 1.00 91.31 200 PHE A C 1
ATOM 1589 O O . PHE A 1 200 ? -14.218 2.270 32.918 1.00 91.31 200 PHE A O 1
ATOM 1596 N N . GLY A 1 201 ? -15.634 2.857 34.550 1.00 90.06 201 GLY A N 1
ATOM 1597 C CA . GLY A 1 201 ? -16.725 3.178 33.635 1.00 90.06 201 GLY A CA 1
ATOM 1598 C C . GLY A 1 201 ? -16.450 4.374 32.728 1.00 90.06 201 GLY A C 1
ATOM 1599 O O . GLY A 1 201 ? -16.740 4.317 31.532 1.00 90.06 201 GLY A O 1
ATOM 1600 N N . ILE A 1 202 ? -15.795 5.414 33.250 1.00 92.00 202 ILE A N 1
ATOM 1601 C CA . ILE A 1 202 ? -15.320 6.544 32.437 1.00 92.00 202 ILE A CA 1
ATOM 1602 C C . ILE A 1 202 ? -14.321 6.057 31.375 1.00 92.00 202 ILE A C 1
ATOM 1604 O O . ILE A 1 202 ? -14.420 6.431 30.208 1.00 92.00 202 ILE A O 1
ATOM 1608 N N . LEU A 1 203 ? -13.384 5.181 31.748 1.00 91.94 203 LEU A N 1
ATOM 1609 C CA . LEU A 1 203 ? -12.415 4.619 30.802 1.00 91.94 203 LEU A CA 1
ATOM 1610 C C . LEU A 1 203 ? -13.076 3.698 29.766 1.00 91.94 203 LEU A C 1
ATOM 1612 O O . LEU A 1 203 ? -12.741 3.769 28.586 1.00 91.94 203 LEU A O 1
ATOM 1616 N N . ALA A 1 204 ? -14.033 2.865 30.178 1.00 89.50 204 ALA A N 1
ATOM 1617 C CA . ALA A 1 204 ? -14.743 1.943 29.296 1.00 89.50 204 ALA A CA 1
ATOM 1618 C C . ALA A 1 204 ? -15.585 2.688 28.249 1.00 89.50 204 ALA A C 1
ATOM 1620 O O . ALA A 1 204 ? -15.526 2.370 27.063 1.00 89.50 204 ALA A O 1
ATOM 1621 N N . THR A 1 205 ? -16.326 3.720 28.660 1.00 89.25 205 THR A N 1
ATOM 1622 C CA . THR A 1 205 ? -17.122 4.556 27.742 1.00 89.25 205 THR A CA 1
ATOM 1623 C C . THR A 1 205 ? -16.239 5.354 26.779 1.00 89.25 205 THR A C 1
ATOM 1625 O O . THR A 1 205 ? -16.535 5.414 25.580 1.00 89.25 205 THR A O 1
ATOM 1628 N N . ALA A 1 206 ? -15.112 5.894 27.256 1.00 91.31 206 ALA A N 1
ATOM 1629 C CA . ALA A 1 206 ? -14.115 6.543 26.405 1.00 91.31 206 ALA A CA 1
ATOM 1630 C C . ALA A 1 206 ? -13.507 5.567 25.382 1.00 91.31 206 ALA A C 1
ATOM 1632 O O . ALA A 1 206 ? -13.369 5.909 24.207 1.00 91.31 206 ALA A O 1
ATOM 1633 N N . TYR A 1 207 ? -13.200 4.337 25.799 1.00 90.44 207 TYR A N 1
ATOM 1634 C CA . TYR A 1 207 ? -12.654 3.302 24.924 1.00 90.44 207 TYR A CA 1
ATOM 1635 C C . TYR A 1 207 ? -13.651 2.861 23.843 1.00 90.44 207 TYR A C 1
ATOM 1637 O O . TYR A 1 207 ? -13.292 2.832 22.667 1.00 90.44 207 TYR A O 1
ATOM 1645 N N . ILE A 1 208 ? -14.920 2.619 24.195 1.00 88.19 208 ILE A N 1
ATOM 1646 C CA . ILE A 1 208 ? -15.977 2.303 23.216 1.00 88.19 208 ILE A CA 1
ATOM 1647 C C . ILE A 1 208 ? -16.121 3.440 22.197 1.00 88.19 208 ILE A C 1
ATOM 1649 O O . ILE A 1 208 ? -16.170 3.191 20.993 1.00 88.19 208 ILE A O 1
ATOM 1653 N N . THR A 1 209 ? -16.128 4.693 22.660 1.00 88.44 209 THR A N 1
ATOM 1654 C CA . THR A 1 209 ? -16.197 5.869 21.777 1.00 88.44 209 THR A CA 1
ATOM 1655 C C . THR A 1 209 ? -14.980 5.945 20.849 1.00 88.44 209 THR A C 1
ATOM 1657 O O . THR A 1 209 ? -15.125 6.234 19.662 1.00 88.44 209 THR A O 1
ATOM 1660 N N . SER A 1 210 ? -13.784 5.630 21.357 1.00 89.75 210 SER A N 1
ATOM 1661 C CA . SER A 1 210 ? -12.545 5.577 20.572 1.00 89.75 210 SER A CA 1
ATOM 1662 C C . SER A 1 210 ? -12.581 4.493 19.490 1.00 89.75 210 SER A C 1
ATOM 1664 O O . SER A 1 210 ? -12.212 4.771 18.345 1.00 89.75 210 SER A O 1
ATOM 1666 N N . ILE A 1 211 ? -13.081 3.292 19.805 1.00 87.44 211 ILE A N 1
ATOM 1667 C CA . ILE A 1 211 ? -13.260 2.213 18.821 1.00 87.44 211 ILE A CA 1
ATOM 1668 C C . ILE A 1 211 ? -14.253 2.640 17.744 1.00 87.44 211 ILE A C 1
ATOM 1670 O O . ILE A 1 211 ? -13.953 2.515 16.557 1.00 87.44 211 ILE A O 1
ATOM 1674 N N . LEU A 1 212 ? -15.413 3.174 18.137 1.00 85.75 212 LEU A N 1
ATOM 1675 C CA . LEU A 1 212 ? -16.434 3.629 17.191 1.00 85.75 212 LEU A CA 1
ATOM 1676 C C . LEU A 1 212 ? -15.880 4.717 16.267 1.00 85.75 212 LEU A C 1
ATOM 1678 O O . LEU A 1 212 ? -16.026 4.619 15.052 1.00 85.75 212 LEU A O 1
ATOM 1682 N N . SER A 1 213 ? -15.178 5.710 16.817 1.00 86.19 213 SER A N 1
ATOM 1683 C CA . SER A 1 213 ? -14.542 6.762 16.022 1.00 86.19 213 SER A CA 1
ATOM 1684 C C . SER A 1 213 ? -13.496 6.197 15.059 1.00 86.19 213 SER A C 1
ATOM 1686 O O . SER A 1 213 ? -13.484 6.576 13.892 1.00 86.19 213 SER A O 1
ATOM 1688 N N . SER A 1 214 ? -12.636 5.283 15.512 1.00 84.56 214 SER A N 1
ATOM 1689 C CA . SER A 1 214 ? -11.588 4.681 14.674 1.00 84.56 214 SER A CA 1
ATOM 1690 C C . SER A 1 214 ? -12.181 3.822 13.557 1.00 84.56 214 SER A C 1
ATOM 1692 O O . SER A 1 214 ? -11.720 3.867 12.418 1.00 84.56 214 SER A O 1
ATOM 1694 N N . THR A 1 215 ? -13.249 3.088 13.860 1.00 80.19 215 THR A N 1
ATOM 1695 C CA . THR A 1 215 ? -13.991 2.255 12.905 1.00 80.19 215 THR A CA 1
ATOM 1696 C C . THR A 1 215 ? -14.689 3.108 11.850 1.00 80.19 215 THR A C 1
ATOM 1698 O O . THR A 1 215 ? -14.677 2.787 10.665 1.00 80.19 215 THR A O 1
ATOM 1701 N N . LEU A 1 216 ? -15.276 4.238 12.248 1.00 76.81 216 LEU A N 1
ATOM 1702 C CA . LEU A 1 216 ? -15.876 5.175 11.302 1.00 76.81 216 LEU A CA 1
ATOM 1703 C C . LEU A 1 216 ? -14.813 5.804 10.399 1.00 76.81 216 LEU A C 1
ATOM 1705 O O . LEU A 1 216 ? -15.011 5.861 9.187 1.00 76.81 216 LEU A O 1
ATOM 1709 N N . THR A 1 217 ? -13.675 6.229 10.949 1.00 76.12 217 THR A N 1
ATOM 1710 C CA . THR A 1 217 ? -12.571 6.785 10.153 1.00 76.12 217 THR A CA 1
ATOM 1711 C C . THR A 1 217 ? -12.027 5.761 9.161 1.00 76.12 217 THR A C 1
ATOM 1713 O O . THR A 1 217 ? -11.876 6.068 7.982 1.00 76.12 217 THR A O 1
ATOM 1716 N N . THR A 1 218 ? -11.776 4.530 9.608 1.00 71.44 218 THR A N 1
ATOM 1717 C CA . THR A 1 218 ? -11.270 3.455 8.743 1.00 71.44 218 THR A CA 1
ATOM 1718 C C . THR A 1 218 ? -12.276 3.067 7.670 1.00 71.44 218 THR A C 1
ATOM 1720 O O . THR A 1 218 ? -11.888 3.010 6.516 1.00 71.44 218 THR A O 1
ATOM 1723 N N . ASN A 1 219 ? -13.566 2.908 7.974 1.00 66.44 219 ASN A N 1
ATOM 1724 C CA . ASN A 1 219 ? -14.573 2.586 6.954 1.00 66.44 219 ASN A CA 1
ATOM 1725 C C . ASN A 1 219 ? -14.750 3.693 5.902 1.00 66.44 219 ASN A C 1
ATOM 1727 O O . ASN A 1 219 ? -14.969 3.387 4.731 1.00 66.44 219 ASN A O 1
ATOM 1731 N N . ASN A 1 220 ? -14.617 4.967 6.292 1.00 62.78 220 ASN A N 1
ATOM 1732 C CA . ASN A 1 220 ? -14.604 6.081 5.338 1.00 62.78 220 ASN A CA 1
ATOM 1733 C C . ASN A 1 220 ? -13.381 6.042 4.408 1.00 62.78 220 ASN A C 1
ATOM 1735 O O . ASN A 1 220 ? -13.475 6.478 3.265 1.00 62.78 220 ASN A O 1
ATOM 1739 N N . LEU A 1 221 ? -12.246 5.523 4.886 1.00 58.88 221 LEU A N 1
ATOM 1740 C CA . LEU A 1 221 ? -11.032 5.368 4.089 1.00 58.88 221 LEU A CA 1
ATOM 1741 C C . LEU A 1 221 ? -11.090 4.077 3.256 1.00 58.88 221 LEU A C 1
ATOM 1743 O O . LEU A 1 221 ? -11.049 4.134 2.039 1.00 58.88 221 LEU A O 1
ATOM 1747 N N . SER A 1 222 ? -11.258 2.909 3.868 1.00 54.28 222 SER A N 1
ATOM 1748 C CA . SER A 1 222 ? -11.177 1.595 3.218 1.00 54.28 222 SER A CA 1
ATOM 1749 C C . SER A 1 222 ? -12.256 1.332 2.166 1.00 54.28 222 SER A C 1
ATOM 1751 O O . SER A 1 222 ? -11.982 0.625 1.204 1.00 54.28 222 SER A O 1
ATOM 1753 N N . GLY A 1 223 ? -13.457 1.910 2.290 1.00 54.94 223 GLY A N 1
ATOM 1754 C CA . GLY A 1 223 ? -14.535 1.701 1.312 1.00 54.94 223 GLY A CA 1
ATOM 1755 C C . GLY A 1 223 ? -14.258 2.282 -0.082 1.00 54.94 223 GLY A C 1
ATOM 1756 O O . GLY A 1 223 ? -15.014 2.022 -1.014 1.00 54.94 223 GLY A O 1
ATOM 1757 N N . SER A 1 224 ? -13.192 3.073 -0.225 1.00 58.25 224 SER A N 1
ATOM 1758 C CA . SER A 1 224 ? -12.886 3.842 -1.430 1.00 58.25 224 SER A CA 1
ATOM 1759 C C . SER A 1 224 ? -11.522 3.518 -2.049 1.00 58.25 224 SER A C 1
ATOM 1761 O O . SER A 1 224 ? -11.228 4.054 -3.120 1.00 58.25 224 SER A O 1
ATOM 1763 N N . LEU A 1 225 ? -10.670 2.726 -1.394 1.00 67.69 225 LEU A N 1
ATOM 1764 C CA . LEU A 1 225 ? -9.258 2.632 -1.765 1.00 67.69 225 LEU A CA 1
ATOM 1765 C C . LEU A 1 225 ? -8.931 1.282 -2.389 1.00 67.69 225 LEU A C 1
ATOM 1767 O O . LEU A 1 225 ? -9.100 0.241 -1.763 1.00 67.69 225 LEU A O 1
ATOM 1771 N N . LEU A 1 226 ? -8.415 1.328 -3.614 1.00 77.94 226 LEU A N 1
ATOM 1772 C CA . LEU A 1 226 ? -7.856 0.176 -4.311 1.00 77.94 226 LEU A CA 1
ATOM 1773 C C . LEU A 1 226 ? -6.373 0.087 -3.935 1.00 77.94 226 LEU A C 1
ATOM 1775 O O . LEU A 1 226 ? -5.544 0.820 -4.478 1.00 77.94 226 LEU A O 1
ATOM 1779 N N . LEU A 1 227 ? -6.050 -0.742 -2.940 1.00 76.75 227 LEU A N 1
ATOM 1780 C CA . LEU A 1 227 ? -4.708 -0.812 -2.348 1.00 76.75 227 LEU A CA 1
ATOM 1781 C C . LEU A 1 227 ? -3.935 -2.055 -2.783 1.00 76.75 227 LEU A C 1
ATOM 1783 O O . LEU A 1 227 ? -2.705 -2.040 -2.767 1.00 76.75 227 LEU A O 1
ATOM 1787 N N . THR A 1 228 ? -4.642 -3.119 -3.155 1.00 83.06 228 THR A N 1
ATOM 1788 C CA . THR A 1 228 ? -4.071 -4.414 -3.519 1.00 83.06 228 THR A CA 1
ATOM 1789 C C . THR A 1 228 ? -4.454 -4.818 -4.938 1.00 83.06 228 THR A C 1
ATOM 1791 O O . THR A 1 228 ? -5.430 -4.333 -5.510 1.00 83.06 228 THR A O 1
ATOM 1794 N N . ALA A 1 229 ? -3.702 -5.761 -5.510 1.00 82.00 229 ALA A N 1
ATOM 1795 C CA . ALA A 1 229 ? -4.010 -6.307 -6.829 1.00 82.00 229 ALA A CA 1
ATOM 1796 C C . ALA A 1 229 ? -5.366 -7.043 -6.859 1.00 82.00 229 ALA A C 1
ATOM 1798 O O . ALA A 1 229 ? -6.011 -7.091 -7.899 1.00 82.00 229 ALA A O 1
ATOM 1799 N N . GLN A 1 230 ? -5.832 -7.584 -5.727 1.00 84.56 230 GLN A N 1
ATOM 1800 C CA . GLN A 1 230 ? -7.133 -8.253 -5.657 1.00 84.56 230 GLN A CA 1
ATOM 1801 C C . GLN A 1 230 ? -8.297 -7.254 -5.702 1.00 84.56 230 GLN A C 1
ATOM 1803 O O . GLN A 1 230 ? -9.361 -7.587 -6.221 1.00 84.56 230 GLN A O 1
ATOM 1808 N N . ASP A 1 231 ? -8.093 -6.029 -5.212 1.00 83.56 231 ASP A N 1
ATOM 1809 C CA . ASP A 1 231 ? -9.145 -5.005 -5.151 1.00 83.56 231 ASP A CA 1
ATOM 1810 C C . ASP A 1 231 ? -9.584 -4.540 -6.546 1.00 83.56 231 ASP A C 1
ATOM 1812 O O . ASP A 1 231 ? -10.712 -4.087 -6.724 1.00 83.56 231 ASP A O 1
ATOM 1816 N N . ILE A 1 232 ? -8.712 -4.680 -7.550 1.00 86.25 232 ILE A N 1
ATOM 1817 C CA . ILE A 1 232 ? -9.034 -4.360 -8.947 1.00 86.25 232 ILE A CA 1
ATOM 1818 C C . ILE A 1 232 ? -9.700 -5.509 -9.706 1.00 86.25 232 ILE A C 1
ATOM 1820 O O . ILE A 1 232 ? -10.055 -5.332 -10.872 1.00 86.25 232 ILE A O 1
ATOM 1824 N N . ALA A 1 233 ? -9.902 -6.673 -9.083 1.00 87.12 233 ALA A N 1
ATOM 1825 C CA . ALA A 1 233 ? -10.590 -7.786 -9.724 1.00 87.12 233 ALA A CA 1
ATOM 1826 C C . ALA A 1 233 ? -12.016 -7.377 -10.142 1.00 87.12 233 ALA A C 1
ATOM 1828 O O . ALA A 1 233 ? -12.819 -6.912 -9.337 1.00 87.12 233 ALA A O 1
ATOM 1829 N N . GLY A 1 234 ? -12.338 -7.565 -11.420 1.00 85.56 234 GLY A N 1
ATOM 1830 C CA . GLY A 1 234 ? -13.613 -7.192 -12.030 1.00 85.56 234 GLY A CA 1
ATOM 1831 C C . GLY A 1 234 ? -13.721 -5.726 -12.460 1.00 85.56 234 GLY A C 1
ATOM 1832 O O . GLY A 1 234 ? -14.743 -5.358 -13.038 1.00 85.56 234 GLY A O 1
ATOM 1833 N N . LEU A 1 235 ? -12.695 -4.901 -12.219 1.00 89.38 235 LEU A N 1
ATOM 1834 C CA . LEU A 1 235 ? -12.674 -3.487 -12.599 1.00 89.38 235 LEU A CA 1
ATOM 1835 C C . LEU A 1 235 ? -12.069 -3.261 -13.994 1.00 89.38 235 LEU A C 1
ATOM 1837 O O . LEU A 1 235 ? -11.336 -4.095 -14.535 1.00 89.38 235 LEU A O 1
ATOM 1841 N N . THR A 1 236 ? -12.369 -2.099 -14.572 1.00 91.81 236 THR A N 1
ATOM 1842 C CA . THR A 1 236 ? -11.754 -1.582 -15.795 1.00 91.81 236 THR A CA 1
ATOM 1843 C C . THR A 1 236 ? -10.449 -0.869 -15.454 1.00 91.81 236 THR A C 1
ATOM 1845 O O . THR A 1 236 ? -10.455 0.202 -14.836 1.00 91.81 236 THR A O 1
ATOM 1848 N N . VAL A 1 237 ? -9.333 -1.463 -15.873 1.00 93.31 237 VAL A N 1
ATOM 1849 C CA . VAL A 1 237 ? -7.975 -0.987 -15.594 1.00 93.31 237 VAL A CA 1
ATOM 1850 C C . VAL A 1 237 ? -7.314 -0.544 -16.894 1.00 93.31 237 VAL A C 1
ATOM 1852 O O . VAL A 1 237 ? -7.233 -1.318 -17.849 1.00 93.31 237 VAL A O 1
ATOM 1855 N N . CYS A 1 238 ? -6.829 0.694 -16.935 1.00 94.19 238 CYS A N 1
ATOM 1856 C CA . CYS A 1 238 ? -6.036 1.196 -18.052 1.00 94.19 238 CYS A CA 1
ATOM 1857 C C . CYS A 1 238 ? -4.558 0.862 -17.853 1.00 94.19 238 CYS A C 1
ATOM 1859 O O . CYS 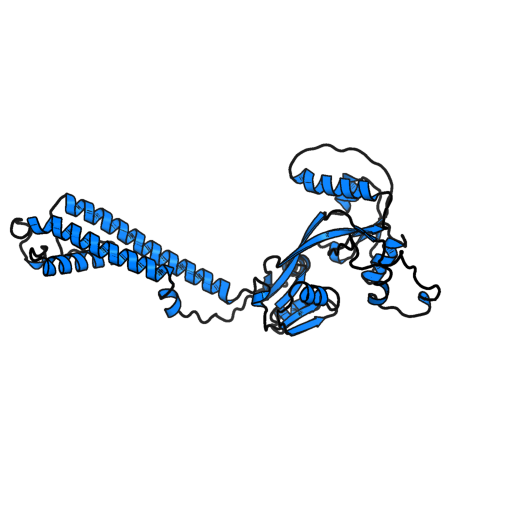A 1 238 ? -4.026 1.010 -16.752 1.00 94.19 238 CYS A O 1
ATOM 1861 N N . MET A 1 239 ? -3.903 0.398 -18.910 1.00 90.75 239 MET A N 1
ATOM 1862 C CA . MET A 1 239 ? -2.494 0.014 -18.909 1.00 90.75 239 MET A CA 1
ATOM 1863 C C . MET A 1 239 ? -1.839 0.429 -20.220 1.00 90.75 239 MET A C 1
ATOM 1865 O O . MET A 1 239 ? -2.496 0.544 -21.258 1.00 90.75 239 MET A O 1
ATOM 1869 N N . GLN A 1 240 ? -0.519 0.585 -20.191 1.00 84.31 240 GLN A N 1
ATOM 1870 C CA . GLN A 1 240 ? 0.245 0.728 -21.419 1.00 84.31 240 GLN A CA 1
ATOM 1871 C C . GLN A 1 240 ? 0.263 -0.592 -22.205 1.00 84.31 240 GLN A C 1
ATOM 1873 O O . GLN A 1 240 ? 0.470 -1.676 -21.644 1.00 84.31 240 GLN A O 1
ATOM 1878 N N . HIS A 1 241 ? 0.062 -0.495 -23.518 1.00 78.19 241 HIS A N 1
ATOM 1879 C CA . HIS A 1 241 ? 0.184 -1.617 -24.438 1.00 78.19 241 HIS A CA 1
ATOM 1880 C C . HIS A 1 241 ? 1.613 -2.186 -24.442 1.00 78.19 241 HIS A C 1
ATOM 1882 O O . HIS A 1 241 ? 2.592 -1.455 -24.302 1.00 78.19 241 HIS A O 1
ATOM 1888 N N . GLY A 1 242 ? 1.741 -3.502 -24.622 1.00 73.69 242 GLY A N 1
ATOM 1889 C CA . GLY A 1 242 ? 3.032 -4.188 -24.601 1.00 73.69 242 GLY A CA 1
ATOM 1890 C C . GLY A 1 242 ? 3.436 -4.580 -23.182 1.00 73.69 242 GLY A C 1
ATOM 1891 O O . GLY A 1 242 ? 2.721 -5.342 -22.526 1.00 73.69 242 GLY A O 1
ATOM 1892 N N . PHE A 1 243 ? 4.579 -4.074 -22.710 1.00 72.12 243 PHE A N 1
ATOM 1893 C CA . PHE A 1 243 ? 5.226 -4.576 -21.495 1.00 72.12 243 PHE A CA 1
ATOM 1894 C C . PHE A 1 243 ? 4.361 -4.457 -20.233 1.00 72.12 243 PHE A C 1
ATOM 1896 O O . PHE A 1 243 ? 4.239 -5.440 -19.512 1.00 72.12 243 PHE A O 1
ATOM 1903 N N . GLY A 1 244 ? 3.703 -3.317 -19.992 1.00 76.19 244 GLY A N 1
ATOM 1904 C CA . GLY A 1 244 ? 2.859 -3.135 -18.801 1.00 76.19 244 GLY A CA 1
ATOM 1905 C C . GLY A 1 244 ? 1.711 -4.148 -18.722 1.00 76.19 244 GLY A C 1
ATOM 1906 O O . GLY A 1 244 ? 1.504 -4.781 -17.687 1.00 76.19 244 GLY A O 1
ATOM 1907 N N . SER A 1 245 ? 1.021 -4.375 -19.845 1.00 81.44 245 SER A N 1
ATOM 1908 C CA . SER A 1 245 ? -0.058 -5.369 -19.936 1.00 81.44 245 SER A CA 1
ATOM 1909 C C . SER A 1 245 ? 0.422 -6.818 -19.779 1.00 81.44 245 SER A C 1
ATOM 1911 O O . SER A 1 245 ? -0.212 -7.611 -19.080 1.00 81.44 245 SER A O 1
ATOM 1913 N N . ALA A 1 246 ? 1.568 -7.159 -20.379 1.00 79.88 246 ALA A N 1
ATOM 1914 C CA . ALA A 1 246 ? 2.161 -8.489 -20.272 1.00 79.88 246 ALA A CA 1
ATOM 1915 C C . ALA A 1 246 ? 2.683 -8.759 -18.853 1.00 79.88 246 ALA A C 1
ATOM 1917 O O . ALA A 1 246 ? 2.463 -9.838 -18.305 1.00 79.88 246 ALA A O 1
ATOM 1918 N N . PHE A 1 247 ? 3.322 -7.762 -18.234 1.00 82.19 247 PHE A N 1
ATOM 1919 C CA . PHE A 1 247 ? 3.797 -7.831 -16.857 1.00 82.19 247 PHE A CA 1
ATOM 1920 C C . PHE A 1 247 ? 2.640 -8.079 -15.890 1.00 82.19 247 PHE A C 1
ATOM 1922 O O . PHE A 1 247 ? 2.721 -8.990 -15.070 1.00 82.19 247 PHE A O 1
ATOM 1929 N N . PHE A 1 248 ? 1.536 -7.335 -16.023 1.00 85.38 248 PHE A N 1
ATOM 1930 C CA . PHE A 1 248 ? 0.354 -7.536 -15.187 1.00 85.38 248 PHE A CA 1
ATOM 1931 C C . PHE A 1 248 ? -0.191 -8.966 -15.297 1.00 85.38 248 PHE A C 1
ATOM 1933 O O . PHE A 1 248 ? -0.429 -9.618 -14.281 1.00 85.38 248 PHE A O 1
ATOM 1940 N N . ALA A 1 249 ? -0.349 -9.471 -16.525 1.00 85.38 249 ALA A N 1
ATOM 1941 C CA . ALA A 1 249 ? -0.874 -10.811 -16.776 1.00 85.38 249 ALA A CA 1
ATOM 1942 C C . ALA A 1 249 ? 0.023 -11.925 -16.203 1.00 85.38 249 ALA A C 1
ATOM 1944 O O . ALA A 1 249 ? -0.493 -12.914 -15.685 1.00 85.38 249 ALA A O 1
ATOM 1945 N N . ASN A 1 250 ? 1.347 -11.754 -16.271 1.00 84.31 250 ASN A N 1
ATOM 1946 C CA . ASN A 1 250 ? 2.316 -12.722 -15.755 1.00 84.31 250 ASN A CA 1
ATOM 1947 C C . ASN A 1 250 ? 2.446 -12.671 -14.227 1.00 84.31 250 ASN A C 1
ATOM 1949 O O . ASN A 1 250 ? 2.526 -13.715 -13.585 1.00 84.31 250 ASN A O 1
ATOM 1953 N N . GLN A 1 251 ? 2.473 -11.469 -13.646 1.00 83.44 251 GLN A N 1
ATOM 1954 C CA . GLN A 1 251 ? 2.703 -11.274 -12.215 1.00 83.44 251 GLN A CA 1
ATOM 1955 C C . GLN A 1 251 ? 1.453 -11.554 -11.372 1.00 83.44 251 GLN A C 1
ATOM 1957 O O . GLN A 1 251 ? 1.566 -11.989 -10.225 1.00 83.44 251 GLN A O 1
ATOM 1962 N N . PHE A 1 252 ? 0.262 -11.326 -11.930 1.00 86.94 252 PHE A N 1
ATOM 1963 C CA . PHE A 1 252 ? -1.016 -11.489 -11.234 1.00 86.94 252 PHE A CA 1
ATOM 1964 C C . PHE A 1 252 ? -1.956 -12.460 -11.972 1.00 86.94 252 PHE A C 1
ATOM 1966 O O . PHE A 1 252 ? -3.058 -12.078 -12.387 1.00 86.94 252 PHE A O 1
ATOM 1973 N N . PRO A 1 253 ? -1.558 -13.737 -12.144 1.00 84.31 253 PRO A N 1
ATOM 1974 C CA . PRO A 1 253 ? -2.377 -14.712 -12.846 1.00 84.31 253 PRO A CA 1
ATOM 1975 C C . PRO A 1 253 ? -3.676 -14.977 -12.072 1.00 84.31 253 PRO A C 1
ATOM 1977 O O . PRO A 1 253 ? -3.665 -15.250 -10.873 1.00 84.31 253 PRO A O 1
ATOM 1980 N N . GLY A 1 254 ? -4.814 -14.913 -12.766 1.00 80.06 254 GLY A N 1
ATOM 1981 C CA . GLY A 1 254 ? -6.136 -15.188 -12.187 1.00 80.06 254 GLY A CA 1
ATOM 1982 C C . GLY A 1 254 ? -6.916 -13.958 -11.715 1.00 80.06 254 GLY A C 1
ATOM 1983 O O . GLY A 1 254 ? -8.091 -14.094 -11.371 1.00 80.06 254 GLY A O 1
ATOM 1984 N N . ILE A 1 255 ? -6.330 -12.758 -11.763 1.00 86.69 255 ILE A N 1
ATOM 1985 C CA . ILE A 1 255 ? -7.064 -11.512 -11.512 1.00 86.69 255 ILE A CA 1
ATOM 1986 C C . ILE A 1 255 ? -7.754 -11.078 -12.810 1.00 86.69 255 ILE A C 1
ATOM 1988 O O . ILE A 1 255 ? -7.133 -10.542 -13.727 1.00 86.69 255 ILE A O 1
ATOM 1992 N N . GLY A 1 256 ? -9.057 -11.344 -12.909 1.00 84.94 256 GLY A N 1
ATOM 1993 C CA . GLY A 1 256 ? -9.854 -10.956 -14.072 1.00 84.94 256 GLY A CA 1
ATOM 1994 C C . GLY A 1 256 ? -10.115 -9.453 -14.082 1.00 84.94 256 GLY A C 1
ATOM 1995 O O . GLY A 1 256 ? -10.921 -8.981 -13.290 1.00 84.94 256 GLY A O 1
ATOM 1996 N N . VAL A 1 257 ? -9.472 -8.710 -14.982 1.00 89.62 257 VAL A N 1
ATOM 1997 C CA . VAL A 1 257 ? -9.670 -7.261 -15.162 1.00 89.62 257 VAL A CA 1
ATOM 1998 C C . VAL A 1 257 ? -10.102 -6.951 -16.593 1.00 89.62 257 VAL A C 1
ATOM 2000 O O . VAL A 1 257 ? -9.691 -7.633 -17.534 1.00 89.62 257 VAL A O 1
ATOM 2003 N N . GLN A 1 258 ? -10.912 -5.910 -16.780 1.00 91.19 258 GLN A N 1
ATOM 2004 C CA . GLN A 1 258 ? -11.201 -5.385 -18.115 1.00 91.19 258 GLN A CA 1
ATOM 2005 C C . GLN A 1 258 ? -10.088 -4.411 -18.510 1.00 91.19 258 GLN A C 1
ATOM 2007 O O . GLN A 1 258 ? -10.006 -3.309 -17.974 1.00 91.19 258 GLN A O 1
ATOM 2012 N N . GLN A 1 259 ? -9.205 -4.826 -19.417 1.00 89.75 259 GLN A N 1
ATOM 2013 C CA . GLN A 1 259 ? -8.030 -4.035 -19.790 1.00 89.75 259 GLN A CA 1
ATOM 2014 C C . GLN A 1 259 ? -8.366 -3.000 -20.869 1.00 89.75 259 GLN A C 1
ATOM 2016 O O . GLN A 1 259 ? -8.893 -3.346 -21.927 1.00 89.75 259 GLN A O 1
ATOM 2021 N N . VAL A 1 260 ? -8.004 -1.741 -20.626 1.00 92.69 260 VAL A N 1
ATOM 2022 C CA . VAL A 1 260 ? -7.967 -0.680 -21.641 1.00 92.69 260 VAL A CA 1
ATOM 2023 C C . VAL A 1 260 ? -6.504 -0.407 -21.960 1.00 92.69 260 VAL A C 1
ATOM 2025 O O . VAL A 1 260 ? -5.768 0.087 -21.112 1.00 92.69 260 VAL A O 1
ATOM 2028 N N . LEU A 1 261 ? -6.068 -0.772 -23.164 1.00 90.00 261 LEU A N 1
ATOM 2029 C CA . LEU A 1 261 ? -4.668 -0.651 -23.565 1.00 90.00 261 LEU A CA 1
ATOM 2030 C C . LEU A 1 261 ? -4.464 0.609 -24.400 1.00 90.00 261 LEU A C 1
ATOM 2032 O O . LEU A 1 261 ? -5.090 0.757 -25.450 1.00 90.00 261 LEU A O 1
ATOM 2036 N N . LEU A 1 262 ? -3.573 1.489 -23.948 1.00 88.06 262 LEU A N 1
ATOM 2037 C CA . LEU A 1 262 ? -3.185 2.701 -24.670 1.00 88.06 262 LEU A CA 1
ATOM 2038 C C . LEU A 1 262 ? -1.691 2.693 -25.017 1.00 88.06 262 LEU A C 1
ATOM 2040 O O . LEU A 1 262 ? -0.911 2.020 -24.341 1.00 88.06 262 LEU A O 1
ATOM 2044 N N . PRO A 1 263 ? -1.264 3.424 -26.064 1.00 80.56 263 PRO A N 1
ATOM 2045 C CA . PRO A 1 263 ? 0.147 3.487 -26.447 1.00 80.56 263 PRO A CA 1
ATOM 2046 C C . PRO A 1 263 ? 1.038 4.076 -25.350 1.00 80.56 263 PRO A C 1
ATOM 2048 O O . PRO A 1 263 ? 2.169 3.626 -25.173 1.00 80.56 263 PRO A O 1
ATOM 2051 N N . THR A 1 264 ? 0.522 5.057 -24.601 1.00 81.56 264 THR A N 1
ATOM 2052 C CA . THR A 1 264 ? 1.224 5.687 -23.483 1.00 81.56 264 THR A CA 1
ATOM 2053 C C . THR A 1 264 ? 0.381 5.625 -22.219 1.00 81.56 264 THR A C 1
ATOM 2055 O O . THR A 1 264 ? -0.848 5.703 -22.263 1.00 81.56 264 THR A O 1
ATOM 2058 N N . VAL A 1 265 ? 1.042 5.503 -21.070 1.00 85.25 265 VAL A N 1
ATOM 2059 C CA . VAL A 1 265 ? 0.342 5.489 -19.783 1.00 85.25 265 VAL A CA 1
ATOM 2060 C C . VAL A 1 265 ? -0.161 6.868 -19.356 1.00 85.25 265 VAL A C 1
ATOM 2062 O O . VAL A 1 265 ? -1.166 6.974 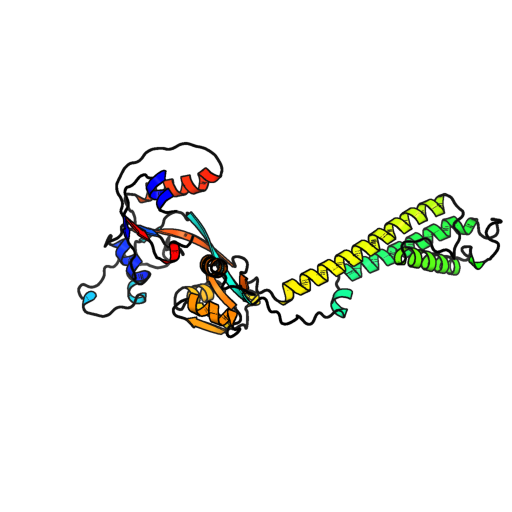-18.657 1.00 85.25 265 VAL A O 1
ATOM 2065 N N . PHE A 1 266 ? 0.457 7.941 -19.855 1.00 87.56 266 PHE A N 1
ATOM 2066 C CA . PHE A 1 266 ? -0.017 9.305 -19.620 1.00 87.56 266 PHE A CA 1
ATOM 2067 C C . PHE A 1 266 ? -1.414 9.542 -20.199 1.00 87.56 266 PHE A C 1
ATOM 2069 O O . PHE A 1 266 ? -2.179 10.315 -19.627 1.00 87.56 266 PHE A O 1
ATOM 2076 N N . ASP A 1 267 ? -1.789 8.828 -21.265 1.00 89.94 267 ASP A N 1
ATOM 2077 C CA . ASP A 1 267 ? -3.142 8.881 -21.828 1.00 89.94 267 ASP A CA 1
ATOM 2078 C C . ASP A 1 267 ? -4.184 8.195 -20.922 1.00 89.94 267 ASP A C 1
ATOM 2080 O O . ASP A 1 267 ? -5.375 8.509 -20.988 1.00 89.94 267 ASP A O 1
ATOM 2084 N N . CYS A 1 268 ? -3.758 7.296 -20.025 1.00 91.69 268 CYS A N 1
ATOM 2085 C CA . CYS A 1 268 ? -4.636 6.657 -19.044 1.00 91.69 268 CYS A CA 1
ATOM 2086 C C . CYS A 1 268 ? -5.013 7.597 -17.887 1.00 91.69 268 CYS A C 1
ATOM 2088 O O . CYS A 1 268 ? -6.097 7.460 -17.310 1.00 91.69 268 CYS A O 1
ATOM 2090 N N . TYR A 1 269 ? -4.153 8.556 -17.527 1.00 92.06 269 TYR A N 1
ATOM 2091 C CA . TYR A 1 269 ? -4.373 9.420 -16.362 1.00 92.06 269 TYR A CA 1
ATOM 2092 C C . TYR A 1 269 ? -5.610 10.334 -16.487 1.00 92.06 269 TYR A C 1
ATOM 2094 O O . TYR A 1 269 ? -6.395 10.410 -15.537 1.00 92.06 269 TYR A O 1
ATOM 2102 N N . PRO A 1 270 ? -5.889 10.967 -17.644 1.00 91.38 270 PRO A N 1
ATOM 2103 C CA . PRO A 1 270 ? -7.148 11.677 -17.860 1.00 91.38 270 PRO A CA 1
ATOM 2104 C C . PRO A 1 270 ? -8.380 10.769 -17.778 1.00 91.38 270 PRO A C 1
ATOM 2106 O O . PRO A 1 270 ? -9.422 11.199 -17.283 1.00 91.38 270 PRO A O 1
ATOM 2109 N N . LEU A 1 271 ? -8.280 9.512 -18.229 1.00 91.56 271 LEU A N 1
ATOM 2110 C CA . LEU A 1 271 ? -9.406 8.573 -18.207 1.00 91.56 271 LEU A CA 1
ATOM 2111 C C . LEU A 1 271 ? -9.798 8.188 -16.784 1.00 91.56 271 LEU A C 1
ATOM 2113 O O . LEU A 1 271 ? -10.993 8.120 -16.486 1.00 91.56 271 LEU A O 1
ATOM 2117 N N . VAL A 1 272 ? -8.815 7.962 -15.905 1.00 90.62 272 VAL A N 1
ATOM 2118 C CA . VAL A 1 272 ? -9.103 7.697 -14.490 1.00 90.62 272 VAL A CA 1
ATOM 2119 C C . VAL A 1 272 ? -9.578 8.957 -13.794 1.00 90.62 272 VAL A C 1
ATOM 2121 O O . VAL A 1 272 ? -10.482 8.879 -12.980 1.00 90.62 272 VAL A O 1
ATOM 2124 N N . ASN A 1 273 ? -9.080 10.140 -14.156 1.00 88.81 273 ASN A N 1
ATOM 2125 C CA . ASN A 1 273 ? -9.578 11.391 -13.587 1.00 88.81 273 ASN A CA 1
ATOM 2126 C C . ASN A 1 273 ? -11.047 11.666 -13.967 1.00 88.81 273 ASN A C 1
ATOM 2128 O O . ASN A 1 273 ? -11.826 12.123 -13.135 1.00 88.81 273 ASN A O 1
ATOM 2132 N N . ASN A 1 274 ? -11.454 11.303 -15.186 1.00 88.12 274 ASN A N 1
ATOM 2133 C CA . ASN A 1 274 ? -12.832 11.440 -15.669 1.00 88.12 274 ASN A CA 1
ATOM 2134 C C . ASN A 1 274 ? -13.758 10.277 -15.257 1.00 88.12 274 ASN A C 1
ATOM 2136 O O . ASN A 1 274 ? -14.947 10.312 -15.569 1.00 88.12 274 ASN A O 1
ATOM 2140 N N . GLY A 1 275 ? -13.238 9.238 -14.595 1.00 86.69 275 GLY A N 1
ATOM 2141 C CA . GLY A 1 275 ? -14.004 8.055 -14.182 1.00 86.69 275 GLY A CA 1
ATOM 2142 C C . GLY A 1 275 ? -14.396 7.119 -15.332 1.00 86.69 275 GLY A C 1
ATOM 2143 O O . GLY A 1 275 ? -15.260 6.264 -15.157 1.00 86.69 275 GLY A O 1
ATOM 2144 N N . SER A 1 276 ? -13.786 7.271 -16.513 1.00 89.44 276 SER A N 1
ATOM 2145 C CA . SER A 1 276 ? -13.989 6.363 -17.658 1.00 89.44 276 SER A CA 1
ATOM 2146 C C . SER A 1 276 ? -13.314 5.008 -17.443 1.00 89.44 276 SER A C 1
ATOM 2148 O O . SER A 1 276 ? -13.772 3.994 -17.962 1.00 89.44 276 SER A O 1
ATOM 2150 N N . VAL A 1 277 ? -12.237 4.995 -16.657 1.00 91.50 277 VAL A N 1
ATOM 2151 C CA . VAL A 1 277 ? -11.600 3.790 -16.117 1.00 91.50 277 VAL A CA 1
ATOM 2152 C C . VAL A 1 277 ? -11.513 3.934 -14.601 1.00 91.50 277 VAL A C 1
ATOM 2154 O O . VAL A 1 277 ? -11.443 5.048 -14.081 1.00 91.50 277 VAL A O 1
ATOM 2157 N N . GLN A 1 278 ? -11.540 2.818 -13.882 1.00 89.50 278 GLN A N 1
ATOM 2158 C CA . GLN A 1 278 ? -11.579 2.822 -12.414 1.00 89.50 278 GLN A CA 1
ATOM 2159 C C . GLN A 1 278 ? -10.172 2.849 -11.807 1.00 89.50 278 GLN A C 1
ATOM 2161 O O . GLN A 1 278 ? -9.977 3.356 -10.702 1.00 89.50 278 GLN A O 1
ATOM 2166 N N . ALA A 1 279 ? -9.191 2.334 -12.545 1.00 91.69 279 ALA A N 1
ATOM 2167 C CA . ALA A 1 279 ? -7.802 2.263 -12.128 1.00 91.69 279 ALA A CA 1
ATOM 2168 C C . ALA A 1 279 ? -6.851 2.376 -13.328 1.00 91.69 279 ALA A C 1
ATOM 2170 O O . ALA A 1 279 ? -7.205 2.044 -14.459 1.00 91.69 279 ALA A O 1
ATOM 2171 N N . VAL A 1 280 ? -5.625 2.816 -13.066 1.00 93.56 280 VAL A N 1
ATOM 2172 C CA . VAL A 1 280 ? -4.482 2.774 -13.981 1.00 93.56 280 VAL A CA 1
ATOM 2173 C C . VAL A 1 280 ? -3.407 1.938 -13.315 1.00 93.56 280 VAL A C 1
ATOM 2175 O O . VAL A 1 280 ? -3.059 2.208 -12.169 1.00 93.56 280 VAL A O 1
ATOM 2178 N N . PHE A 1 281 ? -2.901 0.924 -14.007 1.00 92.56 281 PHE A N 1
ATOM 2179 C CA . PHE A 1 281 ? -1.779 0.126 -13.524 1.00 92.56 281 PHE A CA 1
ATOM 2180 C C . PHE A 1 281 ? -0.512 0.535 -14.269 1.00 92.56 281 PHE A C 1
ATOM 2182 O O . PHE A 1 281 ? -0.464 0.481 -15.500 1.00 92.56 281 PHE A O 1
ATOM 2189 N N . ASP A 1 282 ? 0.486 0.979 -13.509 1.00 90.12 282 ASP A N 1
ATOM 2190 C CA . ASP A 1 282 ? 1.716 1.561 -14.033 1.00 90.12 282 ASP A CA 1
ATOM 2191 C C . ASP A 1 282 ? 2.841 1.544 -12.989 1.00 90.12 282 ASP A C 1
ATOM 2193 O O . ASP A 1 282 ? 2.640 1.269 -11.801 1.00 90.12 282 ASP A O 1
ATOM 2197 N N . VAL A 1 283 ? 4.037 1.892 -13.437 1.00 86.25 283 VAL A N 1
ATOM 2198 C CA . VAL A 1 283 ? 5.187 2.233 -12.618 1.00 86.25 283 VAL A CA 1
ATOM 2199 C C . VAL A 1 283 ? 4.848 3.441 -11.733 1.00 86.25 283 VAL A C 1
ATOM 2201 O O . VAL A 1 283 ? 4.389 4.490 -12.193 1.00 86.25 283 VAL A O 1
ATOM 2204 N N . ARG A 1 284 ? 5.054 3.288 -10.423 1.00 87.56 284 ARG A N 1
ATOM 2205 C CA . ARG A 1 284 ? 4.627 4.244 -9.392 1.00 87.56 284 ARG A CA 1
ATOM 2206 C C . ARG A 1 284 ? 5.171 5.644 -9.624 1.00 87.56 284 ARG A C 1
ATOM 2208 O O . ARG A 1 284 ? 4.493 6.635 -9.361 1.00 87.56 284 ARG A O 1
ATOM 2215 N N . GLU A 1 285 ? 6.392 5.726 -10.113 1.00 83.75 285 GLU A N 1
ATOM 2216 C CA . GLU A 1 285 ? 7.109 6.968 -10.329 1.00 83.75 285 GLU A CA 1
ATOM 2217 C C . GLU A 1 285 ? 6.425 7.837 -11.393 1.00 83.75 285 GLU A C 1
ATOM 2219 O O . GLU A 1 285 ? 6.290 9.043 -11.197 1.00 83.75 285 GLU A O 1
ATOM 2224 N N . GLN A 1 286 ? 5.876 7.233 -12.450 1.00 84.88 286 GLN A N 1
ATOM 2225 C CA . GLN A 1 286 ? 5.103 7.955 -13.466 1.00 84.88 286 GLN A CA 1
ATOM 2226 C C . GLN A 1 286 ? 3.829 8.561 -12.864 1.00 84.88 286 GLN A C 1
ATOM 2228 O O . GLN A 1 286 ? 3.521 9.733 -13.084 1.00 84.88 286 GLN A O 1
ATOM 2233 N N . SER A 1 287 ? 3.152 7.818 -11.985 1.00 87.75 287 SER A N 1
ATOM 2234 C CA . SER A 1 287 ? 2.000 8.349 -11.252 1.00 87.75 287 SER A CA 1
ATOM 2235 C C . SER A 1 287 ? 2.412 9.495 -10.319 1.00 87.75 287 SER A C 1
ATOM 2237 O O . SER A 1 287 ? 1.723 10.509 -10.244 1.00 87.75 287 SER A O 1
ATOM 2239 N N . ILE A 1 288 ? 3.563 9.402 -9.645 1.00 86.44 288 ILE A N 1
ATOM 2240 C CA . ILE A 1 288 ? 4.079 10.482 -8.787 1.00 86.44 288 ILE A CA 1
ATOM 2241 C C . ILE A 1 288 ? 4.355 11.755 -9.596 1.00 86.44 288 ILE A C 1
ATOM 2243 O O . ILE A 1 288 ? 3.995 12.842 -9.141 1.00 86.44 288 ILE A O 1
ATOM 2247 N N . THR A 1 289 ? 4.945 11.655 -10.790 1.00 85.12 289 THR A N 1
ATOM 2248 C CA . THR A 1 289 ? 5.196 12.843 -11.629 1.00 85.12 289 THR A CA 1
ATOM 2249 C C . THR A 1 289 ? 3.892 13.528 -12.036 1.00 85.12 289 THR A C 1
ATOM 2251 O O . THR A 1 289 ? 3.789 14.755 -11.979 1.00 85.12 289 THR A O 1
ATOM 2254 N N . TRP A 1 290 ? 2.847 12.749 -12.329 1.00 87.19 290 TRP A N 1
ATOM 2255 C CA . TRP A 1 290 ? 1.507 13.276 -12.585 1.00 87.19 290 TRP A CA 1
ATOM 2256 C C . TRP A 1 290 ? 0.914 14.015 -11.373 1.00 87.19 290 TRP A C 1
ATOM 2258 O O . TRP A 1 290 ? 0.295 15.073 -11.520 1.00 87.19 290 TRP A O 1
ATOM 2268 N N . PHE A 1 291 ? 1.145 13.503 -10.160 1.00 87.44 291 PHE A N 1
ATOM 2269 C CA . PHE A 1 291 ? 0.771 14.182 -8.915 1.00 87.44 291 PHE A CA 1
ATOM 2270 C C . PHE A 1 291 ? 1.532 15.492 -8.711 1.00 87.44 291 PHE A C 1
ATOM 2272 O O . PHE A 1 291 ? 0.923 16.503 -8.360 1.00 87.44 291 PHE A O 1
ATOM 2279 N N . GLN A 1 292 ? 2.843 15.494 -8.949 1.00 87.12 292 GLN A N 1
ATOM 2280 C CA . GLN A 1 292 ? 3.687 16.685 -8.820 1.00 87.12 292 GLN A CA 1
ATOM 2281 C C . GLN A 1 292 ? 3.296 17.785 -9.815 1.00 87.12 292 GLN A C 1
ATOM 2283 O O . GLN A 1 292 ? 3.413 18.966 -9.494 1.00 87.12 292 GLN A O 1
ATOM 2288 N N . ALA A 1 293 ? 2.762 17.413 -10.981 1.00 87.81 293 ALA A N 1
ATOM 2289 C CA . ALA A 1 293 ? 2.208 18.350 -11.957 1.00 87.81 293 ALA A CA 1
ATOM 2290 C C . ALA A 1 293 ? 0.882 19.006 -11.512 1.00 87.81 293 ALA A C 1
ATOM 2292 O O . ALA A 1 293 ? 0.393 19.908 -12.189 1.00 87.81 293 ALA A O 1
ATOM 2293 N N . GLY A 1 294 ? 0.285 18.578 -10.392 1.00 85.81 294 GLY A N 1
ATOM 2294 C CA . GLY A 1 294 ? -0.976 19.118 -9.870 1.00 85.81 294 GLY A CA 1
ATOM 2295 C C . GLY A 1 294 ? -2.238 18.549 -10.529 1.00 85.81 294 GLY A C 1
ATOM 2296 O O . GLY A 1 294 ? -3.343 18.976 -10.199 1.00 85.81 294 GLY A O 1
ATOM 2297 N N . ASN A 1 295 ? -2.104 17.553 -11.410 1.00 85.94 295 ASN A N 1
ATOM 2298 C CA . ASN A 1 295 ? -3.209 16.996 -12.201 1.00 85.94 295 ASN A CA 1
ATOM 2299 C C . ASN A 1 295 ? -3.913 15.794 -11.541 1.00 85.94 295 ASN A C 1
ATOM 2301 O O . ASN A 1 295 ? -4.730 15.126 -12.174 1.00 85.94 295 ASN A O 1
ATOM 2305 N N . ALA A 1 296 ? -3.601 15.495 -10.279 1.00 81.31 296 ALA A N 1
ATOM 2306 C CA . ALA A 1 296 ? -4.066 14.294 -9.581 1.00 81.31 296 ALA A CA 1
ATOM 2307 C C . ALA A 1 296 ? -5.120 14.567 -8.494 1.00 81.31 296 ALA A C 1
ATOM 2309 O O . ALA A 1 296 ? -5.226 13.838 -7.504 1.00 81.31 296 ALA A O 1
ATOM 2310 N N . SER A 1 297 ? -5.898 15.643 -8.634 1.00 82.06 297 SER A N 1
ATOM 2311 C CA . SER A 1 297 ? -6.907 16.007 -7.638 1.00 82.06 297 SER A CA 1
ATOM 2312 C C . SER A 1 297 ? -7.953 14.899 -7.468 1.00 82.06 297 SER A C 1
ATOM 2314 O O . SER A 1 297 ? -8.708 14.611 -8.391 1.00 82.06 297 SER A O 1
ATOM 2316 N N . GLY A 1 298 ? -8.042 14.314 -6.273 1.00 80.25 298 GLY A N 1
ATOM 2317 C CA . GLY A 1 298 ? -9.004 13.242 -5.990 1.00 80.25 298 GLY A CA 1
ATOM 2318 C C . GLY A 1 298 ? -8.578 11.855 -6.478 1.00 80.25 298 GLY A C 1
ATOM 2319 O O . GLY A 1 298 ? -9.396 10.938 -6.453 1.00 80.25 298 GLY A O 1
ATOM 2320 N N . LEU A 1 299 ? -7.319 11.690 -6.884 1.00 87.75 299 LEU A N 1
ATOM 2321 C CA . LEU A 1 299 ? -6.708 10.391 -7.151 1.00 87.75 299 LEU A CA 1
ATOM 2322 C C . LEU A 1 299 ? -5.883 9.930 -5.942 1.00 87.75 299 LEU A C 1
ATOM 2324 O O . LEU A 1 299 ? -5.457 10.735 -5.112 1.00 87.75 299 LEU A O 1
ATOM 2328 N N . MET A 1 300 ? -5.630 8.628 -5.858 1.00 88.00 300 MET A N 1
ATOM 2329 C CA . MET A 1 300 ? -4.696 8.016 -4.916 1.00 88.00 300 MET A CA 1
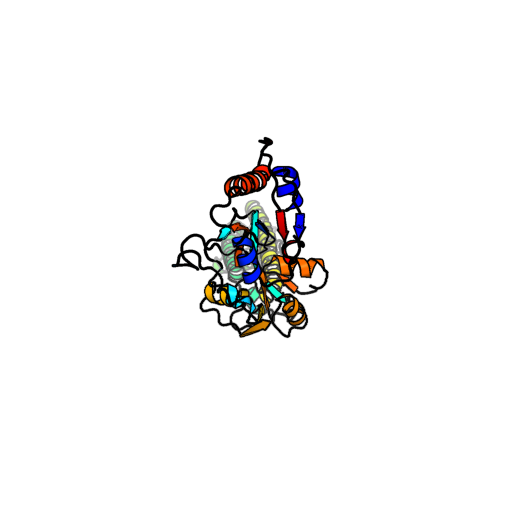ATOM 2330 C C . MET A 1 300 ? -3.813 7.000 -5.638 1.00 88.00 300 MET A C 1
ATOM 2332 O O . MET A 1 300 ? -4.263 6.313 -6.552 1.00 88.00 300 MET A O 1
ATOM 2336 N N . ILE A 1 301 ? -2.563 6.896 -5.187 1.00 89.81 301 ILE A N 1
ATOM 2337 C CA . ILE A 1 301 ? -1.614 5.859 -5.595 1.00 89.81 301 ILE A CA 1
ATOM 2338 C C . ILE A 1 301 ? -1.569 4.790 -4.499 1.00 89.81 301 ILE A C 1
ATOM 2340 O O . ILE A 1 301 ? -1.412 5.122 -3.320 1.00 89.81 301 ILE A O 1
ATOM 2344 N N . SER A 1 302 ? -1.697 3.522 -4.880 1.00 88.81 302 SER A N 1
ATOM 2345 C CA . SER A 1 302 ? -1.580 2.381 -3.974 1.00 88.81 302 SER A CA 1
ATOM 2346 C C . SER A 1 302 ? -0.160 2.234 -3.413 1.00 88.81 302 SER A C 1
ATOM 2348 O O . SER A 1 302 ? 0.798 2.889 -3.840 1.00 88.81 302 SER A O 1
ATOM 2350 N N . LEU A 1 303 ? 0.009 1.300 -2.475 1.00 87.06 303 LEU A N 1
ATOM 2351 C CA . LEU A 1 303 ? 1.342 0.788 -2.165 1.00 87.06 303 LEU A CA 1
ATOM 2352 C C . LEU A 1 303 ? 1.943 0.104 -3.410 1.00 87.06 303 LEU A C 1
ATOM 2354 O O . LEU A 1 303 ? 1.217 -0.286 -4.329 1.00 87.06 303 LEU A O 1
ATOM 2358 N N . VAL A 1 304 ? 3.269 -0.047 -3.434 1.00 88.19 304 VAL A N 1
ATOM 2359 C CA . VAL A 1 304 ? 3.956 -0.858 -4.446 1.00 88.19 304 VAL A CA 1
ATOM 2360 C C . VAL A 1 304 ? 3.463 -2.303 -4.348 1.00 88.19 304 VAL A C 1
ATOM 2362 O O . VAL A 1 304 ? 3.595 -2.939 -3.305 1.00 88.19 304 VAL A O 1
ATOM 2365 N N . LEU A 1 305 ? 2.893 -2.803 -5.440 1.00 87.75 305 LEU A N 1
ATOM 2366 C CA . LEU A 1 305 ? 2.341 -4.152 -5.571 1.00 87.75 305 LEU A CA 1
ATOM 2367 C C . LEU A 1 305 ? 3.412 -5.160 -5.973 1.00 87.75 305 LEU A C 1
ATOM 2369 O O . LEU A 1 305 ? 3.417 -6.291 -5.499 1.00 87.75 305 LEU A O 1
ATOM 2373 N N . ALA A 1 306 ? 4.315 -4.736 -6.853 1.00 85.62 306 ALA A N 1
ATOM 2374 C CA . ALA A 1 306 ? 5.465 -5.512 -7.282 1.00 85.62 306 ALA A CA 1
ATOM 2375 C C . ALA A 1 306 ? 6.679 -4.589 -7.310 1.00 85.62 306 ALA A C 1
ATOM 2377 O O . ALA A 1 306 ? 6.706 -3.616 -8.065 1.00 85.62 306 ALA A O 1
ATOM 2378 N N . ALA A 1 307 ? 7.658 -4.870 -6.451 1.00 82.69 307 ALA A N 1
ATOM 2379 C CA . ALA A 1 307 ? 8.893 -4.104 -6.408 1.00 82.69 307 ALA A CA 1
ATOM 2380 C C . ALA A 1 307 ? 9.679 -4.299 -7.707 1.00 82.69 307 ALA A C 1
ATOM 2382 O O . ALA A 1 307 ? 9.743 -5.404 -8.246 1.00 82.69 307 ALA A O 1
ATOM 2383 N N . GLN A 1 308 ? 10.295 -3.224 -8.184 1.00 77.88 308 GLN A N 1
ATOM 2384 C CA . GLN A 1 308 ? 11.142 -3.245 -9.364 1.00 77.88 308 GLN A CA 1
ATOM 2385 C C . GLN A 1 308 ? 12.421 -2.462 -9.087 1.00 77.88 308 GLN A C 1
ATOM 2387 O O . GLN A 1 308 ? 12.389 -1.299 -8.687 1.00 77.88 308 GLN A O 1
ATOM 2392 N N . GLY A 1 309 ? 13.562 -3.115 -9.294 1.00 75.25 309 GLY A N 1
ATOM 2393 C CA . GLY A 1 309 ? 14.854 -2.439 -9.296 1.00 75.25 309 GLY A CA 1
ATOM 2394 C C . GLY A 1 309 ? 15.034 -1.643 -10.583 1.00 75.25 309 GLY A C 1
ATOM 2395 O O . GLY A 1 309 ? 14.547 -2.041 -11.631 1.00 75.25 309 GLY A O 1
ATOM 2396 N N . TYR A 1 310 ? 15.725 -0.519 -10.515 1.00 76.00 310 TYR A N 1
ATOM 2397 C CA . TYR A 1 310 ? 16.095 0.292 -11.666 1.00 76.00 310 TYR A CA 1
ATOM 2398 C C . TYR A 1 310 ? 17.590 0.119 -11.881 1.00 76.00 310 TYR A C 1
ATOM 2400 O O . TYR A 1 310 ? 18.370 0.377 -10.964 1.00 76.00 310 TYR A O 1
ATOM 2408 N N . GLY A 1 311 ? 17.978 -0.333 -13.068 1.00 76.62 311 GLY A N 1
ATOM 2409 C CA . GLY A 1 311 ? 19.365 -0.596 -13.436 1.00 76.62 311 GLY A CA 1
ATOM 2410 C C . GLY A 1 311 ? 19.740 0.115 -14.729 1.00 76.62 311 GLY A C 1
ATOM 2411 O O . GLY A 1 311 ? 18.877 0.552 -15.492 1.00 76.62 311 GLY A O 1
ATOM 2412 N N . MET A 1 312 ? 21.039 0.244 -14.973 1.00 78.38 312 MET A N 1
ATOM 2413 C CA . MET A 1 312 ? 21.553 0.704 -16.259 1.00 78.38 312 MET A CA 1
ATOM 2414 C C . MET A 1 312 ? 21.823 -0.498 -17.157 1.00 78.38 312 MET A C 1
ATOM 2416 O O . MET A 1 312 ? 22.269 -1.541 -16.683 1.00 78.38 312 MET A O 1
ATOM 2420 N N . MET A 1 313 ? 21.557 -0.332 -18.444 1.00 78.62 313 MET A N 1
ATOM 2421 C CA . MET A 1 313 ? 21.766 -1.324 -19.487 1.00 78.62 313 MET A CA 1
ATOM 2422 C C . MET A 1 313 ? 23.142 -1.132 -20.130 1.00 78.62 313 MET A C 1
ATOM 2424 O O . MET A 1 313 ? 23.520 -0.006 -20.463 1.00 78.62 313 MET A O 1
ATOM 2428 N N . MET A 1 314 ? 23.876 -2.221 -20.347 1.00 81.12 314 MET A N 1
ATOM 2429 C CA . MET A 1 314 ? 25.193 -2.214 -20.989 1.00 81.12 314 MET A CA 1
ATOM 2430 C C . MET A 1 314 ? 25.422 -3.475 -21.836 1.00 81.12 314 MET A C 1
ATOM 2432 O O . MET A 1 314 ? 24.700 -4.462 -21.700 1.00 81.12 314 MET A O 1
ATOM 2436 N N . PRO A 1 315 ? 26.413 -3.487 -22.741 1.00 82.44 315 PRO A N 1
ATOM 2437 C CA . PRO A 1 315 ? 26.816 -4.709 -23.428 1.00 82.44 315 PRO A CA 1
ATOM 2438 C C . PRO A 1 315 ? 27.305 -5.778 -22.444 1.00 82.44 315 PRO A C 1
ATOM 2440 O O . PRO A 1 315 ? 27.968 -5.464 -21.458 1.00 82.44 315 PRO A O 1
ATOM 2443 N N . LYS A 1 316 ? 27.063 -7.056 -22.747 1.00 80.75 316 LYS A N 1
ATOM 2444 C CA . LYS A 1 316 ? 27.609 -8.167 -21.956 1.00 80.75 316 LYS A CA 1
ATOM 2445 C C . LYS A 1 316 ? 29.136 -8.134 -21.894 1.00 80.75 316 LYS A C 1
ATOM 2447 O O . LYS A 1 316 ? 29.785 -8.095 -22.941 1.00 80.75 316 LYS A O 1
ATOM 2452 N N . LYS A 1 317 ? 29.696 -8.249 -20.679 1.00 77.88 317 LYS A N 1
ATOM 2453 C CA . LYS A 1 317 ? 31.142 -8.155 -20.389 1.00 77.88 317 LYS A CA 1
ATOM 2454 C C . LYS A 1 317 ? 31.743 -6.814 -20.811 1.00 77.88 317 LYS A C 1
ATOM 2456 O O . LYS A 1 317 ? 32.806 -6.768 -21.441 1.00 77.88 317 LYS A O 1
ATOM 2461 N N . TRP A 1 318 ? 31.053 -5.720 -20.515 1.00 82.12 318 TRP A N 1
ATOM 2462 C CA . TRP A 1 318 ? 31.596 -4.396 -20.779 1.00 82.12 318 TRP A CA 1
ATOM 2463 C C . TRP A 1 318 ? 32.821 -4.148 -19.887 1.00 82.12 318 TRP A C 1
ATOM 2465 O O . TRP A 1 318 ? 32.806 -4.451 -18.700 1.00 82.12 318 TRP A O 1
ATOM 2475 N N . VAL A 1 319 ? 33.899 -3.580 -20.442 1.00 85.88 319 VAL A N 1
ATOM 2476 C CA . VAL A 1 319 ? 35.191 -3.395 -19.733 1.00 85.88 319 VAL A CA 1
ATOM 2477 C C . VAL A 1 319 ? 35.039 -2.605 -18.424 1.00 85.88 319 VAL A C 1
ATOM 2479 O O . VAL A 1 319 ? 35.837 -2.756 -17.504 1.00 85.88 319 VAL A O 1
ATOM 2482 N N . TYR A 1 320 ? 34.009 -1.767 -18.346 1.00 83.00 320 TYR A N 1
ATOM 2483 C CA . TYR A 1 320 ? 33.734 -0.861 -17.237 1.00 83.00 320 TYR A CA 1
ATOM 2484 C C . TYR A 1 320 ? 32.603 -1.333 -16.313 1.00 83.00 320 TYR A C 1
ATOM 2486 O O . TYR A 1 320 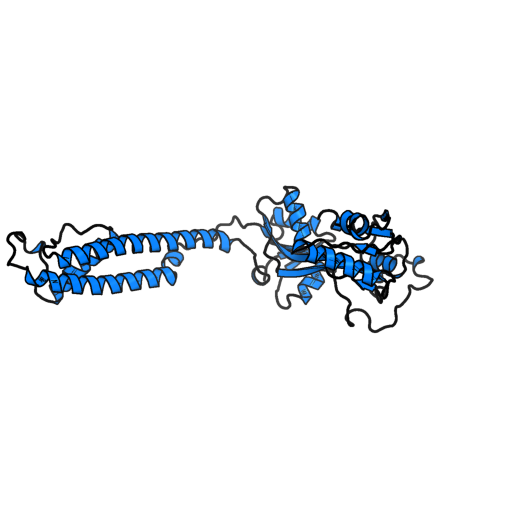? 32.228 -0.598 -15.402 1.00 83.00 320 TYR A O 1
ATOM 2494 N N . GLU A 1 321 ? 32.073 -2.538 -16.528 1.00 82.81 321 GLU A N 1
ATOM 2495 C CA . GLU A 1 321 ? 30.976 -3.122 -15.749 1.00 82.81 321 GLU A CA 1
ATOM 2496 C C . GLU A 1 321 ? 31.293 -3.157 -14.248 1.00 82.81 321 GLU A C 1
ATOM 2498 O O . GLU A 1 321 ? 30.536 -2.602 -13.450 1.00 82.81 321 GLU A O 1
ATOM 2503 N N . ASP A 1 322 ? 32.450 -3.713 -13.871 1.00 83.88 322 ASP A N 1
ATOM 2504 C CA . ASP A 1 322 ? 32.883 -3.811 -12.471 1.00 83.88 322 ASP A CA 1
ATOM 2505 C C . ASP A 1 322 ? 32.992 -2.431 -11.812 1.00 83.88 322 ASP A C 1
ATOM 2507 O O . ASP A 1 322 ? 32.505 -2.224 -10.703 1.00 83.88 322 ASP A O 1
ATOM 2511 N N . HIS A 1 323 ? 33.571 -1.456 -12.520 1.00 83.50 323 HIS A N 1
ATOM 2512 C CA . HIS A 1 323 ? 33.721 -0.088 -12.022 1.00 83.50 323 HIS A CA 1
ATOM 2513 C C . HIS A 1 323 ? 32.374 0.615 -11.834 1.00 83.50 323 HIS A C 1
ATOM 2515 O O . HIS A 1 323 ? 32.194 1.363 -10.871 1.00 83.50 323 HIS A O 1
ATOM 2521 N N . LEU A 1 324 ? 31.425 0.387 -12.744 1.00 80.25 324 LEU A N 1
ATOM 2522 C CA . LEU A 1 324 ? 30.092 0.972 -12.671 1.00 80.25 324 LEU A CA 1
ATOM 2523 C C . LEU A 1 324 ? 29.285 0.354 -11.522 1.00 80.25 324 LEU A C 1
ATOM 2525 O O . LEU A 1 324 ? 28.667 1.076 -10.740 1.00 80.25 324 LEU A O 1
ATOM 2529 N N . ASN A 1 325 ? 29.353 -0.969 -11.380 1.00 83.38 325 ASN A N 1
ATOM 2530 C CA . ASN A 1 325 ? 28.720 -1.714 -10.298 1.00 83.38 325 ASN A CA 1
ATOM 2531 C C . ASN A 1 325 ? 29.288 -1.334 -8.928 1.00 83.38 325 ASN A C 1
ATOM 2533 O O . ASN A 1 325 ? 28.522 -1.049 -8.009 1.00 83.38 325 ASN A O 1
ATOM 2537 N N . GLU A 1 326 ? 30.612 -1.252 -8.795 1.00 83.44 326 GLU A N 1
ATOM 2538 C CA . GLU A 1 326 ? 31.273 -0.799 -7.570 1.00 83.44 326 GLU A CA 1
ATOM 2539 C C . GLU A 1 326 ? 30.867 0.639 -7.221 1.00 83.44 326 GLU A C 1
ATOM 2541 O O . GLU A 1 326 ? 30.521 0.917 -6.075 1.00 83.44 326 GLU A O 1
ATOM 2546 N N . ALA A 1 327 ? 30.819 1.550 -8.198 1.00 80.88 327 ALA A N 1
ATOM 2547 C CA . ALA A 1 327 ? 30.385 2.927 -7.970 1.00 80.88 327 ALA A CA 1
ATOM 2548 C C . ALA A 1 327 ? 28.924 3.027 -7.499 1.00 80.88 327 ALA A C 1
ATOM 2550 O O . ALA A 1 327 ? 28.624 3.833 -6.616 1.00 80.88 327 ALA A O 1
ATOM 2551 N N . ILE A 1 328 ? 28.021 2.210 -8.052 1.00 79.50 328 ILE A N 1
ATOM 2552 C CA . ILE A 1 328 ? 26.616 2.141 -7.618 1.00 79.50 328 ILE A CA 1
ATOM 2553 C C . ILE A 1 328 ? 26.519 1.576 -6.199 1.00 79.50 328 ILE A C 1
ATOM 2555 O O . ILE A 1 328 ? 25.785 2.115 -5.370 1.00 79.50 328 ILE A O 1
ATOM 2559 N N . LEU A 1 329 ? 27.278 0.526 -5.890 1.00 80.06 329 LEU A N 1
ATOM 2560 C CA . LEU A 1 329 ? 27.314 -0.056 -4.550 1.00 80.06 329 LEU A CA 1
ATOM 2561 C C . LEU A 1 329 ? 27.876 0.933 -3.529 1.00 80.06 329 LEU A C 1
ATOM 2563 O O . LEU A 1 329 ? 27.283 1.106 -2.469 1.00 80.06 329 LEU A O 1
ATOM 2567 N N . ILE A 1 330 ? 28.958 1.644 -3.850 1.00 76.12 330 ILE A N 1
ATOM 2568 C CA . ILE A 1 330 ? 29.489 2.712 -2.997 1.00 76.12 330 ILE A CA 1
ATOM 2569 C C . ILE A 1 330 ? 28.431 3.792 -2.796 1.00 76.12 330 ILE A C 1
ATOM 2571 O O . ILE A 1 330 ? 28.207 4.200 -1.668 1.00 76.12 330 ILE A O 1
ATOM 2575 N N . TRP A 1 331 ? 27.744 4.241 -3.845 1.00 72.62 331 TRP A N 1
ATOM 2576 C CA . TRP A 1 331 ? 26.722 5.279 -3.710 1.00 72.62 331 TRP A CA 1
ATOM 2577 C C . TRP A 1 331 ? 25.549 4.848 -2.819 1.00 72.62 331 TRP A C 1
ATOM 2579 O O . TRP A 1 331 ? 25.167 5.578 -1.909 1.00 72.62 331 TRP A O 1
ATOM 2589 N N . THR A 1 332 ? 25.020 3.644 -3.038 1.00 68.06 332 THR A N 1
ATOM 2590 C CA . THR A 1 332 ? 23.882 3.104 -2.273 1.00 68.06 332 THR A CA 1
ATOM 2591 C C . THR A 1 332 ? 24.239 2.767 -0.823 1.00 68.06 332 THR A C 1
ATOM 2593 O O . THR A 1 332 ? 23.398 2.904 0.062 1.00 68.06 332 THR A O 1
ATOM 2596 N N . THR A 1 333 ? 25.480 2.353 -0.550 1.00 63.78 333 THR A N 1
ATOM 2597 C CA . THR A 1 333 ? 25.950 2.016 0.806 1.00 63.78 333 THR A CA 1
ATOM 2598 C C . THR A 1 333 ? 26.538 3.208 1.567 1.00 63.78 333 THR A C 1
ATOM 2600 O O . THR A 1 333 ? 26.457 3.239 2.796 1.00 63.78 333 THR A O 1
ATOM 2603 N N . ALA A 1 334 ? 27.080 4.217 0.878 1.00 53.41 334 ALA A N 1
ATOM 2604 C CA . ALA A 1 334 ? 27.657 5.415 1.496 1.00 53.41 334 ALA A CA 1
ATOM 2605 C C . ALA A 1 334 ? 26.611 6.315 2.170 1.00 53.41 334 ALA A C 1
ATOM 2607 O O . ALA A 1 334 ? 26.976 7.068 3.074 1.00 53.41 334 ALA A O 1
ATOM 2608 N N . ASP A 1 335 ? 25.328 6.199 1.811 1.00 47.22 335 ASP A N 1
ATOM 2609 C CA . ASP A 1 335 ? 24.226 6.845 2.542 1.00 47.22 335 ASP A CA 1
ATOM 2610 C C . ASP A 1 335 ? 24.018 6.247 3.951 1.00 47.22 335 ASP A C 1
ATOM 2612 O O . ASP A 1 335 ? 23.351 6.851 4.791 1.00 47.22 335 ASP A O 1
ATOM 2616 N N . ALA A 1 336 ? 24.619 5.085 4.255 1.00 37.38 336 ALA A N 1
ATOM 2617 C CA . ALA A 1 336 ? 24.506 4.447 5.564 1.00 37.38 336 ALA A CA 1
ATOM 2618 C C . ALA A 1 336 ? 25.696 4.698 6.501 1.00 37.38 336 ALA A C 1
ATOM 2620 O O . ALA A 1 336 ? 25.471 4.689 7.709 1.00 37.38 336 ALA A O 1
ATOM 2621 N N . ASN A 1 337 ? 26.932 4.893 6.013 1.00 32.81 337 ASN A N 1
ATOM 2622 C CA . ASN A 1 337 ? 28.089 5.305 6.828 1.00 32.81 337 ASN A CA 1
ATOM 2623 C C . ASN A 1 337 ? 29.408 5.319 6.019 1.00 32.81 337 ASN A C 1
ATOM 2625 O O . ASN A 1 337 ? 29.833 4.295 5.499 1.00 32.81 337 ASN A O 1
ATOM 2629 N N . TYR A 1 338 ? 30.122 6.445 6.096 1.00 32.25 338 TYR A N 1
ATOM 2630 C CA . TYR A 1 338 ? 31.557 6.650 5.834 1.00 32.25 338 TYR A CA 1
ATOM 2631 C C . TYR A 1 338 ? 32.113 6.922 4.419 1.00 32.25 338 TYR A C 1
ATOM 2633 O O . TYR A 1 338 ? 31.895 6.251 3.420 1.00 32.25 338 TYR A O 1
ATOM 2641 N N . SER A 1 339 ? 32.974 7.942 4.467 1.00 35.81 339 SER A N 1
ATOM 2642 C CA . SER A 1 339 ? 33.958 8.481 3.539 1.00 35.81 339 SER A CA 1
ATOM 2643 C C . SER A 1 339 ? 35.085 7.514 3.147 1.00 35.81 339 SER A C 1
ATOM 2645 O O . SER A 1 339 ? 35.777 6.995 4.023 1.00 35.81 339 SER A O 1
ATOM 2647 N N . GLY A 1 340 ? 35.381 7.415 1.848 1.00 30.64 340 GLY A N 1
ATOM 2648 C CA . GLY A 1 340 ? 36.628 6.835 1.334 1.00 30.64 340 GLY A CA 1
ATOM 2649 C C . GLY A 1 340 ? 36.602 6.664 -0.186 1.00 30.64 340 GLY A C 1
ATOM 2650 O O . GLY A 1 340 ? 36.092 5.672 -0.685 1.00 30.64 340 GLY A O 1
ATOM 2651 N N . LEU A 1 341 ? 37.130 7.639 -0.933 1.00 28.31 341 LEU A N 1
ATOM 2652 C CA . LEU A 1 341 ? 37.191 7.609 -2.401 1.00 28.31 341 LEU A CA 1
ATOM 2653 C C . LEU A 1 341 ? 38.487 6.942 -2.884 1.00 28.31 341 LEU A C 1
ATOM 2655 O O . LEU A 1 341 ? 39.570 7.491 -2.669 1.00 28.31 341 LEU A O 1
ATOM 2659 N N . CYS A 1 342 ? 38.370 5.833 -3.620 1.00 25.86 342 CYS A N 1
ATOM 2660 C CA . CYS A 1 342 ? 39.404 5.369 -4.545 1.00 25.86 342 CYS A CA 1
ATOM 2661 C C . CYS A 1 342 ? 39.139 5.932 -5.951 1.00 25.86 342 CYS A C 1
ATOM 2663 O O . CYS A 1 342 ? 38.007 6.003 -6.417 1.00 25.86 342 CYS A O 1
ATOM 2665 N N . ARG A 1 343 ? 40.205 6.406 -6.602 1.00 24.97 343 ARG A N 1
ATOM 2666 C CA . ARG A 1 343 ? 40.185 7.180 -7.851 1.00 24.97 343 ARG A CA 1
ATOM 2667 C C . ARG A 1 343 ? 40.450 6.253 -9.040 1.00 24.97 343 ARG A C 1
ATOM 2669 O O . ARG A 1 343 ? 41.546 5.708 -9.123 1.00 24.97 343 ARG A O 1
ATOM 2676 N N . VAL A 1 344 ? 39.514 6.154 -9.986 1.00 29.84 344 VAL A N 1
ATOM 2677 C CA . VAL A 1 344 ? 39.724 5.465 -11.273 1.00 29.84 344 VAL A CA 1
ATOM 2678 C C . VAL A 1 344 ? 39.288 6.378 -12.420 1.00 29.84 344 VAL A C 1
ATOM 2680 O O . VAL A 1 344 ? 38.140 6.789 -12.523 1.00 29.84 344 VAL A O 1
ATOM 2683 N N . THR A 1 345 ? 40.239 6.738 -13.274 1.00 29.59 345 THR A N 1
ATOM 2684 C CA . THR A 1 345 ? 40.054 7.588 -14.458 1.00 29.59 345 THR A CA 1
ATOM 2685 C C . THR A 1 345 ? 39.816 6.738 -15.703 1.00 29.59 345 THR A C 1
ATOM 2687 O O . THR A 1 345 ? 40.695 5.938 -16.010 1.00 29.59 345 THR A O 1
ATOM 2690 N N . THR A 1 346 ? 38.724 6.943 -16.457 1.00 35.09 346 THR A N 1
ATOM 2691 C CA . THR A 1 346 ? 38.676 6.865 -17.945 1.00 35.09 346 THR A CA 1
ATOM 2692 C C . THR A 1 346 ? 37.307 7.273 -18.531 1.00 35.09 346 THR A C 1
ATOM 2694 O O . THR A 1 346 ? 36.320 7.326 -17.832 1.00 35.09 346 THR A O 1
ATOM 2697 N N . GLN A 1 347 ? 37.273 7.678 -19.804 1.00 34.22 347 GLN A N 1
ATOM 2698 C CA . GLN A 1 347 ? 36.146 8.278 -20.553 1.00 34.22 347 GLN A CA 1
ATOM 2699 C C . GLN A 1 347 ? 35.001 7.294 -20.898 1.00 34.22 347 GLN A C 1
ATOM 2701 O O . GLN A 1 347 ? 35.297 6.220 -21.405 1.00 34.22 347 GLN A O 1
ATOM 2706 N N . SER A 1 348 ? 33.719 7.689 -20.775 1.00 36.00 348 SER A N 1
ATOM 2707 C CA . SER A 1 348 ? 32.562 6.908 -21.290 1.00 36.00 348 SER A CA 1
ATOM 2708 C C . SER A 1 348 ? 31.340 7.786 -21.630 1.00 36.00 348 SER A C 1
ATOM 2710 O O . SER A 1 348 ? 31.045 8.729 -20.893 1.00 36.00 348 SER A O 1
ATOM 2712 N N . ARG A 1 349 ? 30.590 7.486 -22.707 1.00 33.59 349 ARG A N 1
ATOM 2713 C CA . ARG A 1 349 ? 29.390 8.241 -23.142 1.00 33.59 349 ARG A CA 1
ATOM 2714 C C . ARG A 1 349 ? 28.100 7.592 -22.604 1.00 33.59 349 ARG A C 1
ATOM 2716 O O . ARG A 1 349 ? 27.959 6.378 -22.658 1.00 33.59 349 ARG A O 1
ATOM 2723 N N . VAL A 1 350 ? 27.143 8.384 -22.105 1.00 34.38 350 VAL A N 1
ATOM 2724 C CA . VAL A 1 350 ? 25.957 7.890 -21.365 1.00 34.38 350 VAL A CA 1
ATOM 2725 C C . VAL A 1 350 ? 24.684 8.437 -21.992 1.00 34.38 350 VAL A C 1
ATOM 2727 O O . VAL A 1 350 ? 24.568 9.642 -22.144 1.00 34.38 350 VAL A O 1
ATOM 2730 N N . VAL A 1 351 ? 23.706 7.600 -22.325 1.00 31.52 351 VAL A N 1
ATOM 2731 C CA . VAL A 1 351 ? 22.459 8.027 -22.988 1.00 31.52 351 VAL A CA 1
ATOM 2732 C C . VAL A 1 351 ? 21.265 7.729 -22.088 1.00 31.52 351 VAL A C 1
ATOM 2734 O O . VAL A 1 351 ? 21.225 6.702 -21.412 1.00 31.52 351 VAL A O 1
ATOM 2737 N N . ILE A 1 352 ? 20.323 8.670 -22.029 1.00 33.09 352 ILE A N 1
ATOM 2738 C CA . ILE A 1 352 ? 19.219 8.683 -21.062 1.00 33.09 352 ILE A CA 1
ATOM 2739 C C . ILE A 1 352 ? 17.903 8.630 -21.829 1.00 33.09 352 ILE A C 1
ATOM 2741 O O . ILE A 1 352 ? 17.727 9.373 -22.793 1.00 33.09 352 ILE A O 1
ATOM 2745 N N . ASP A 1 353 ? 16.975 7.790 -21.383 1.00 29.88 353 ASP A N 1
ATOM 2746 C CA . ASP A 1 353 ? 15.577 7.839 -21.811 1.00 29.88 353 ASP A CA 1
ATOM 2747 C C . ASP A 1 353 ? 14.856 9.038 -21.154 1.00 29.88 353 ASP A C 1
ATOM 2749 O O . ASP A 1 353 ? 14.997 9.279 -19.950 1.00 29.88 353 ASP A O 1
ATOM 2753 N N . ARG A 1 354 ? 14.070 9.807 -21.925 1.00 30.34 354 ARG A N 1
ATOM 2754 C CA . ARG A 1 354 ? 13.333 11.008 -21.468 1.00 30.34 354 ARG A CA 1
ATOM 2755 C C . ARG A 1 354 ? 12.463 10.752 -20.235 1.00 30.34 354 ARG A C 1
ATOM 2757 O O . ARG A 1 354 ? 12.244 11.678 -19.457 1.00 30.34 354 ARG A O 1
ATOM 2764 N N . LEU A 1 355 ? 12.018 9.517 -20.020 1.00 32.06 355 LEU A N 1
ATOM 2765 C CA . LEU A 1 355 ? 11.208 9.126 -18.863 1.00 32.06 355 LEU A CA 1
ATOM 2766 C C . LEU A 1 355 ? 12.001 8.978 -17.556 1.00 32.06 355 LEU A C 1
ATOM 2768 O O . LEU A 1 355 ? 11.404 9.001 -16.483 1.00 32.06 355 LEU A O 1
ATOM 2772 N N . ALA A 1 356 ? 13.330 8.875 -17.615 1.00 34.72 356 ALA A N 1
ATOM 2773 C CA . ALA A 1 356 ? 14.192 8.743 -16.439 1.00 34.72 356 ALA A CA 1
ATOM 2774 C C . ALA A 1 356 ? 14.626 10.095 -15.834 1.00 34.72 356 ALA A C 1
ATOM 2776 O O . ALA A 1 356 ? 15.281 10.112 -14.795 1.00 34.72 356 ALA A O 1
ATOM 2777 N N . PHE A 1 357 ? 14.297 11.231 -16.467 1.00 31.19 357 PHE A N 1
ATOM 2778 C CA . PHE A 1 357 ? 14.755 12.557 -16.020 1.00 31.19 357 PHE A CA 1
ATOM 2779 C C . PHE A 1 357 ? 13.859 13.213 -14.958 1.00 31.19 357 PHE A C 1
ATOM 2781 O O . PHE A 1 357 ? 14.260 14.204 -14.353 1.00 31.19 357 PHE A O 1
ATOM 2788 N N . LEU A 1 358 ? 12.659 12.678 -14.723 1.00 28.03 358 LEU A N 1
ATOM 2789 C CA . LEU A 1 358 ? 11.723 13.211 -13.725 1.00 28.03 358 LEU A CA 1
ATOM 2790 C C . LEU A 1 358 ? 11.901 12.601 -12.317 1.00 28.03 358 LEU A C 1
ATOM 2792 O O . LEU A 1 358 ? 11.056 12.830 -11.453 1.00 28.03 358 LEU A O 1
ATOM 2796 N N . LEU A 1 359 ? 13.000 11.869 -12.080 1.00 31.27 359 LEU A N 1
ATOM 2797 C CA . LEU A 1 359 ? 13.397 11.340 -10.767 1.00 31.27 359 LEU A CA 1
ATOM 2798 C C . LEU A 1 359 ? 14.764 11.867 -10.313 1.00 31.27 359 LEU A C 1
ATOM 2800 O O . LEU A 1 359 ? 15.778 11.662 -11.029 1.00 31.27 359 LEU A O 1
#

Sequence (359 aa):
MISVLFGQILKWPYNVTWLDVGLNEWGYMIRKGINCDVGVQSFFISPSDSDLCNVLCPDLPSDWNASAHVDVDYIPYLCCIDFTYPYFTGGWSIMSQVNKNSATINYVQVFFQSDVVTTIAVSVICCFFTAHLIWLIERTQFGKSALLTNPKEGFNPKYLDGLRDGMWFASNTILNGIVCPEKTIITTLGRLVTSFWTLFGILATAYITSILSSTLTTNNLSGSLLLTAQDIAGLTVCMQHGFGSAFFANQFPGIGVQQVLLPTVFDCYPLVNNGSVQAVFDVREQSITWFQAGNASGLMISLVLAAQGYGMMMPKKWVYEDHLNEAILIWTTADANYSGLCRVTTQSRVVIDRLAFLL

Organism: NCBI:txid1157962

Radius of gyration: 34.95 Å; chains: 1; bounding box: 76×39×107 Å